Protein AF-A0A368G3M0-F1 (afdb_monomer)

InterPro domains:
  IPR000602 Glycoside hydrolase family 38, N-terminal domain [PF01074] (109-254)
  IPR011330 Glycoside hydrolase/deacetylase, beta/alpha-barrel [SSF88713] (92-255)
  IPR027291 Glycoside hydrolase 38, N-terminal domain superfamily [G3DSA:3.20.110.10] (69-255)
  IPR050843 Glycosyl Hydrolase Family 38 [PTHR11607] (25-249)

Secondary structure (DSSP, 8-state):
--------TTHHHHHHHHHHHHHHHHHHHHHHHHHHHHHHHHHHSTT------------------TTS-PPSSPTT---S--HHHHHHHS-TT---------PPPPSSPPP-----B----SSSSS-HHHHHHHHHHHHHHHHHHHHH-TT--EEE--HHHHHHHHTT--HHHHHHHHHHHHTTSEEE-S-SSS---SSS--HHHHHHHHHHHHHHHHHHT-----EEEE-SSSS--HHHHHHHHHTT--EEEE-

Radius of gyration: 28.88 Å; Cα contacts (8 Å, |Δi|>4): 194; chains: 1; bounding box: 90×63×73 Å

Mean predicted aligned error: 14.9 Å

Structure (mmCIF, N/CA/C/O backbone):
data_AF-A0A368G3M0-F1
#
_entry.id   AF-A0A368G3M0-F1
#
loop_
_atom_site.group_PDB
_atom_site.id
_atom_site.type_symbol
_atom_site.label_atom_id
_atom_site.label_alt_id
_atom_site.label_comp_id
_atom_site.label_asym_id
_atom_site.label_entity_id
_atom_site.label_seq_id
_atom_site.pdbx_PDB_ins_code
_atom_site.Cartn_x
_atom_site.Cartn_y
_atom_site.Cartn_z
_atom_site.occupancy
_atom_site.B_iso_or_equiv
_atom_site.auth_seq_id
_atom_site.auth_comp_id
_atom_site.auth_asym_id
_atom_site.auth_atom_id
_atom_site.pdbx_PDB_model_num
ATOM 1 N N . MET A 1 1 ? 38.166 28.878 7.559 1.00 36.56 1 MET A N 1
ATOM 2 C CA . MET A 1 1 ? 39.529 29.187 8.047 1.00 36.56 1 MET A CA 1
ATOM 3 C C . MET A 1 1 ? 40.474 28.132 7.482 1.00 36.56 1 MET A C 1
ATOM 5 O O . MET A 1 1 ? 40.432 26.993 7.919 1.00 36.56 1 MET A O 1
ATOM 9 N N . PHE A 1 2 ? 41.219 28.467 6.425 1.00 28.94 2 PHE A N 1
ATOM 10 C CA . PHE A 1 2 ? 42.171 27.559 5.772 1.00 28.94 2 PHE A CA 1
ATOM 11 C C . PHE A 1 2 ? 43.456 27.473 6.603 1.00 28.94 2 PHE A C 1
ATOM 13 O O . PHE A 1 2 ? 44.107 28.493 6.818 1.00 28.94 2 PHE A O 1
ATOM 20 N N . LEU A 1 3 ? 43.850 26.274 7.034 1.00 31.69 3 LEU A N 1
ATOM 21 C CA . LEU A 1 3 ? 45.162 26.031 7.637 1.00 31.69 3 LEU A CA 1
ATOM 22 C C . LEU A 1 3 ? 46.039 25.243 6.658 1.00 31.69 3 LEU A C 1
ATOM 24 O O . LEU A 1 3 ? 45.885 24.040 6.473 1.00 31.69 3 LEU A O 1
ATOM 28 N N . ARG A 1 4 ? 46.978 25.961 6.029 1.00 35.78 4 ARG A N 1
ATOM 29 C CA . ARG A 1 4 ? 48.175 25.399 5.386 1.00 35.78 4 ARG A CA 1
ATOM 30 C C . ARG A 1 4 ? 49.058 24.781 6.472 1.00 35.78 4 ARG A C 1
ATOM 32 O O . ARG A 1 4 ? 49.472 25.501 7.377 1.00 35.78 4 ARG A O 1
ATOM 39 N N . TYR A 1 5 ? 49.416 23.503 6.348 1.00 37.50 5 TYR A N 1
ATOM 40 C CA . TYR A 1 5 ? 50.418 22.888 7.222 1.00 37.50 5 TYR A CA 1
ATOM 41 C C . TYR A 1 5 ? 51.741 22.670 6.482 1.00 37.50 5 TYR A C 1
ATOM 43 O O . TYR A 1 5 ? 51.831 21.918 5.511 1.00 37.50 5 TYR A O 1
ATOM 51 N N . GLY A 1 6 ? 52.762 23.394 6.943 1.00 37.16 6 GLY A N 1
ATOM 52 C CA . GLY A 1 6 ? 54.139 23.341 6.472 1.00 37.16 6 GLY A CA 1
ATOM 53 C C . GLY A 1 6 ? 54.940 22.196 7.099 1.00 37.16 6 GLY A C 1
ATOM 54 O O . GLY A 1 6 ? 54.724 21.761 8.225 1.00 37.16 6 GLY A O 1
ATOM 55 N N . ARG A 1 7 ? 55.899 21.715 6.316 1.00 40.81 7 ARG A N 1
ATOM 56 C CA . ARG A 1 7 ? 56.725 20.515 6.481 1.00 40.81 7 ARG A CA 1
ATOM 57 C C . ARG A 1 7 ? 57.810 20.680 7.566 1.00 40.81 7 ARG A C 1
ATOM 59 O O . ARG A 1 7 ? 58.810 21.346 7.325 1.00 40.81 7 ARG A O 1
ATOM 66 N N . ARG A 1 8 ? 57.693 19.975 8.702 1.00 46.41 8 ARG A N 1
ATOM 67 C CA . ARG A 1 8 ? 58.832 19.555 9.559 1.00 46.41 8 ARG A CA 1
ATOM 68 C C . ARG A 1 8 ? 58.675 18.069 9.917 1.00 46.41 8 ARG A C 1
ATOM 70 O O . ARG A 1 8 ? 57.980 17.706 10.856 1.00 46.41 8 ARG A O 1
ATOM 77 N N . ARG A 1 9 ? 59.300 17.200 9.111 1.00 55.44 9 ARG A N 1
ATOM 78 C CA . ARG A 1 9 ? 59.089 15.734 9.058 1.00 55.44 9 ARG A CA 1
ATOM 79 C C . ARG A 1 9 ? 59.563 14.921 10.281 1.00 55.44 9 ARG A C 1
ATOM 81 O O . ARG A 1 9 ? 59.332 13.723 10.292 1.00 55.44 9 ARG A O 1
ATOM 88 N N . GLY A 1 10 ? 60.191 15.524 11.293 1.00 51.44 10 GLY A N 1
ATOM 89 C CA . GLY A 1 10 ? 60.746 14.781 12.440 1.00 51.44 10 GLY A CA 1
ATOM 90 C C . GLY A 1 10 ? 59.868 14.759 13.697 1.00 51.44 10 GLY A C 1
ATOM 91 O O . GLY A 1 10 ? 59.702 13.714 14.313 1.00 51.44 10 GLY A O 1
ATOM 92 N N . GLN A 1 11 ? 59.275 15.894 14.080 1.00 48.94 11 GLN A N 1
ATOM 93 C CA . GLN A 1 11 ? 58.543 16.012 15.353 1.00 48.94 11 GLN A CA 1
ATOM 94 C C . GLN A 1 11 ? 57.074 15.574 15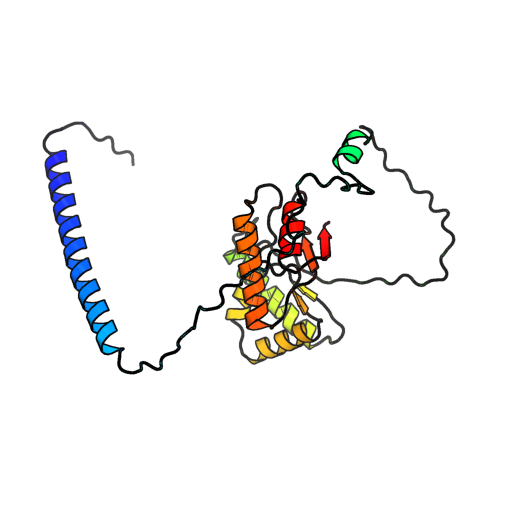.258 1.00 48.94 11 GLN A C 1
ATOM 96 O O . GLN A 1 11 ? 56.527 15.065 16.231 1.00 48.94 11 GLN A O 1
ATOM 101 N N . LEU A 1 12 ? 56.446 15.708 14.084 1.00 48.19 12 LEU A N 1
ATOM 102 C CA . LEU A 1 12 ? 55.032 15.359 13.907 1.00 48.19 12 LEU A CA 1
ATOM 103 C C . LEU A 1 12 ? 54.779 13.848 14.014 1.00 48.19 12 LEU A C 1
ATOM 105 O O . LEU A 1 12 ? 53.758 13.439 14.553 1.00 48.19 12 LEU A O 1
ATOM 109 N N . ILE A 1 13 ? 55.722 13.027 13.537 1.00 53.72 13 ILE A N 1
ATOM 110 C CA . ILE A 1 13 ? 55.611 11.560 13.561 1.00 53.72 13 ILE A CA 1
ATOM 111 C C . ILE A 1 13 ? 55.697 11.045 15.001 1.00 53.72 13 ILE A C 1
ATOM 113 O O . ILE A 1 13 ? 54.909 10.191 15.389 1.00 53.72 13 ILE A O 1
ATOM 117 N N . LEU A 1 14 ? 56.588 11.609 15.823 1.00 49.44 14 LEU A N 1
ATOM 118 C CA . LEU A 1 14 ? 56.735 11.193 17.218 1.00 49.44 14 LEU A CA 1
ATOM 119 C C . LEU A 1 14 ? 55.482 11.525 18.050 1.00 49.44 14 LEU A C 1
ATOM 121 O O . LEU A 1 14 ? 55.036 10.695 18.836 1.00 49.44 14 LEU A O 1
ATOM 125 N N . VAL A 1 15 ? 54.871 12.699 17.832 1.00 54.41 15 VAL A N 1
ATOM 126 C CA . VAL A 1 15 ? 53.636 13.113 18.528 1.00 54.41 15 VAL A CA 1
ATOM 127 C C . VAL A 1 15 ? 52.421 12.297 18.066 1.00 54.41 15 VAL A C 1
ATOM 129 O O . VAL A 1 15 ? 51.607 11.904 18.901 1.00 54.41 15 VAL A O 1
ATOM 132 N N . LEU A 1 16 ? 52.310 11.975 16.771 1.00 53.34 16 LEU A N 1
ATOM 133 C CA . LEU A 1 16 ? 51.241 11.111 16.243 1.00 53.34 16 LEU A CA 1
ATOM 134 C C . LEU A 1 16 ? 51.348 9.670 16.757 1.00 53.34 16 LEU A C 1
ATOM 136 O O . LEU A 1 16 ? 50.340 9.080 17.125 1.00 53.34 16 LEU A O 1
ATOM 140 N N . VAL A 1 17 ? 52.559 9.112 16.843 1.00 58.22 17 VAL A N 1
ATOM 141 C CA . VAL A 1 17 ? 52.762 7.746 17.352 1.00 58.22 17 VAL A CA 1
ATOM 142 C C . VAL A 1 17 ? 52.462 7.662 18.851 1.00 58.22 17 VAL A C 1
ATOM 144 O O . VAL A 1 17 ? 51.789 6.726 19.274 1.00 58.22 17 VAL A O 1
ATOM 147 N N . LEU A 1 18 ? 52.875 8.654 19.651 1.00 55.59 18 LEU A N 1
ATOM 148 C CA . LEU A 1 18 ? 52.562 8.698 21.086 1.00 55.59 18 LEU A CA 1
ATOM 149 C C . LEU A 1 18 ? 51.067 8.907 21.363 1.00 55.59 18 LEU A C 1
ATOM 151 O O . LEU A 1 18 ? 50.533 8.264 22.260 1.00 55.59 18 LEU A O 1
ATOM 155 N N . THR A 1 19 ? 50.378 9.753 20.589 1.00 57.28 19 THR A N 1
ATOM 156 C CA . THR A 1 19 ? 48.925 9.971 20.746 1.00 57.28 19 THR A CA 1
ATOM 157 C C . THR A 1 19 ? 48.090 8.779 20.274 1.00 57.28 19 THR A C 1
ATOM 159 O O . THR A 1 19 ? 47.091 8.446 20.910 1.00 57.28 19 THR A O 1
ATOM 162 N N . LEU A 1 20 ? 48.511 8.073 19.220 1.00 57.59 20 LEU A N 1
ATOM 163 C CA . LEU A 1 20 ? 47.865 6.829 18.790 1.00 57.59 20 LEU A CA 1
ATOM 164 C C . LEU A 1 20 ? 48.090 5.686 19.791 1.00 57.59 20 LEU A C 1
ATOM 166 O O . LEU A 1 20 ? 47.163 4.926 20.058 1.00 57.59 20 LEU A O 1
ATOM 170 N N . PHE A 1 21 ? 49.274 5.587 20.406 1.00 58.94 21 PHE A N 1
ATOM 171 C CA . PHE A 1 21 ? 49.533 4.564 21.426 1.00 58.94 21 PHE A CA 1
ATOM 172 C C . PHE A 1 21 ? 48.755 4.806 22.722 1.00 58.94 21 PHE A C 1
ATOM 174 O O . PHE A 1 21 ? 48.214 3.859 23.291 1.00 58.94 21 PHE A O 1
ATOM 181 N N . THR A 1 22 ? 48.657 6.054 23.190 1.00 58.69 22 THR A N 1
ATOM 182 C CA . THR A 1 22 ? 47.906 6.356 24.418 1.00 58.69 22 THR A CA 1
ATOM 183 C C . THR A 1 22 ? 46.402 6.199 24.219 1.00 58.69 22 THR A C 1
ATOM 185 O O . THR A 1 22 ? 45.744 5.641 25.092 1.00 58.69 22 THR A O 1
ATOM 188 N N . THR A 1 23 ? 45.855 6.594 23.064 1.00 57.62 23 THR A N 1
ATOM 189 C CA . THR A 1 23 ? 44.430 6.384 22.746 1.00 57.62 23 THR A CA 1
ATOM 190 C C . THR A 1 23 ? 44.091 4.907 22.541 1.00 57.62 23 THR A C 1
ATOM 192 O O . THR A 1 23 ? 43.100 4.441 23.098 1.00 57.62 23 THR A O 1
ATOM 195 N N . ALA A 1 24 ? 44.935 4.135 21.848 1.00 60.72 24 ALA A N 1
ATOM 196 C CA . ALA A 1 24 ? 44.735 2.694 21.691 1.00 60.72 24 ALA A CA 1
ATOM 197 C C . ALA A 1 24 ? 44.803 1.947 23.034 1.00 60.72 24 ALA A C 1
ATOM 199 O O . ALA A 1 24 ? 43.976 1.074 23.295 1.00 60.72 24 ALA A O 1
ATOM 200 N N . PHE A 1 25 ? 45.732 2.321 23.922 1.00 63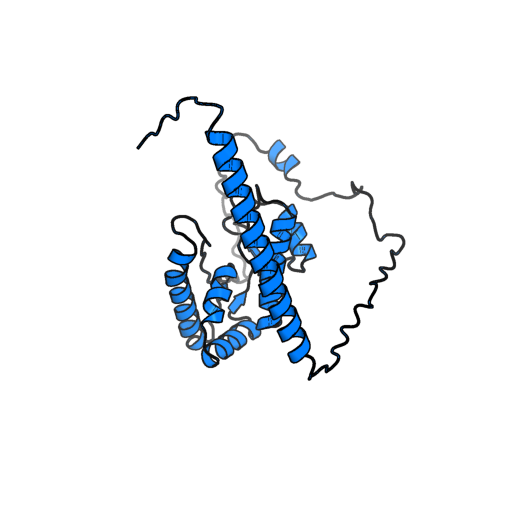.56 25 PHE A N 1
ATOM 201 C CA . PHE A 1 25 ? 45.839 1.714 25.250 1.00 63.56 25 PHE A CA 1
ATOM 202 C C . PHE A 1 25 ? 44.635 2.054 26.141 1.00 63.56 25 PHE A C 1
ATOM 204 O O . PHE A 1 25 ? 44.141 1.181 26.856 1.00 63.56 25 PHE A O 1
ATOM 211 N N . PHE A 1 26 ? 44.118 3.286 26.062 1.00 59.69 26 PHE A N 1
ATOM 212 C CA . PHE A 1 26 ? 42.931 3.720 26.809 1.00 59.69 26 PHE A CA 1
ATOM 213 C C . PHE A 1 26 ? 41.644 3.036 26.315 1.00 59.69 26 PHE A C 1
ATOM 215 O O . PHE A 1 26 ? 40.842 2.571 27.122 1.00 59.69 26 PHE A O 1
ATOM 222 N N . VAL A 1 27 ? 41.474 2.883 24.996 1.00 60.97 27 VAL A N 1
ATOM 223 C CA . VAL A 1 27 ? 40.340 2.143 24.408 1.00 60.97 27 VAL A CA 1
ATOM 224 C C . VAL A 1 27 ? 40.414 0.656 24.760 1.00 60.97 27 VAL A C 1
ATOM 226 O O . VAL A 1 27 ? 39.396 0.056 25.096 1.00 60.97 27 VAL A O 1
ATOM 229 N N . TYR A 1 28 ? 41.611 0.065 24.757 1.00 58.06 28 TYR A N 1
ATOM 230 C CA . TYR A 1 28 ? 41.801 -1.340 25.119 1.00 58.06 28 TYR A CA 1
ATOM 231 C C . TYR A 1 28 ? 41.517 -1.607 26.607 1.00 58.06 28 TYR A C 1
ATOM 233 O O . TYR A 1 28 ? 40.850 -2.582 26.949 1.00 58.06 28 TYR A O 1
ATOM 241 N N . THR A 1 29 ? 41.961 -0.721 27.504 1.00 61.09 29 THR A N 1
ATOM 242 C CA . THR A 1 29 ? 41.724 -0.873 28.951 1.00 61.09 29 THR A CA 1
ATOM 243 C C . THR A 1 29 ? 40.265 -0.641 29.339 1.00 61.09 29 THR A C 1
ATOM 245 O O . THR A 1 29 ? 39.722 -1.435 30.110 1.00 61.09 29 THR A O 1
ATOM 248 N N . ILE A 1 30 ? 39.596 0.362 28.757 1.00 65.38 30 ILE A N 1
ATOM 249 C CA . ILE A 1 30 ? 38.150 0.564 28.946 1.00 65.38 30 ILE A CA 1
ATOM 250 C C . ILE A 1 30 ? 37.363 -0.598 28.328 1.00 65.38 30 ILE A C 1
ATOM 252 O O . ILE A 1 30 ? 36.456 -1.124 28.968 1.00 65.38 30 ILE A O 1
ATOM 256 N N . GLY A 1 31 ? 37.743 -1.060 27.133 1.00 58.28 31 GLY A N 1
ATOM 257 C CA . GLY A 1 31 ? 37.101 -2.191 26.462 1.00 58.28 31 GLY A CA 1
ATOM 258 C C . GLY A 1 31 ? 37.124 -3.472 27.298 1.00 58.28 31 GLY A C 1
ATOM 259 O O . GLY A 1 31 ? 36.104 -4.14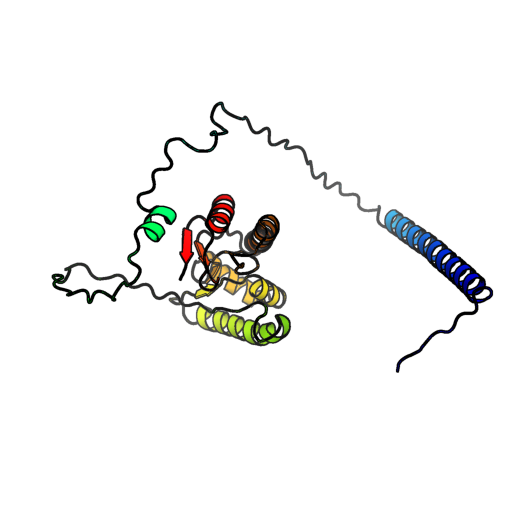6 27.413 1.00 58.28 31 GLY A O 1
ATOM 260 N N . ILE A 1 32 ? 38.244 -3.774 27.965 1.00 59.50 32 ILE A N 1
ATOM 261 C CA . ILE A 1 32 ? 38.353 -4.938 28.860 1.00 59.50 32 ILE A CA 1
ATOM 262 C C . ILE A 1 32 ? 37.527 -4.757 30.141 1.00 59.50 32 ILE A C 1
ATOM 264 O O . ILE A 1 32 ? 36.919 -5.718 30.614 1.00 59.50 32 ILE A O 1
ATOM 268 N N . GLN A 1 33 ? 37.467 -3.550 30.709 1.00 55.44 33 GLN A N 1
ATOM 269 C CA . GLN A 1 33 ? 36.657 -3.292 31.906 1.00 55.44 33 GLN A CA 1
ATOM 270 C C . GLN A 1 33 ? 35.152 -3.374 31.618 1.00 55.44 33 GLN A C 1
ATOM 272 O O . GLN A 1 33 ? 34.421 -3.981 32.403 1.00 55.44 33 GLN A O 1
ATOM 277 N N . VAL A 1 34 ? 34.706 -2.844 30.475 1.00 59.16 34 VAL A N 1
ATOM 278 C CA . VAL A 1 34 ? 33.313 -2.945 30.014 1.00 59.16 34 VAL A CA 1
ATOM 279 C C . VAL A 1 34 ? 32.961 -4.398 29.701 1.00 59.16 34 VAL A C 1
ATOM 281 O O . VAL A 1 34 ? 31.939 -4.887 30.170 1.00 59.16 34 VAL A O 1
ATOM 284 N N . LEU A 1 35 ? 33.837 -5.137 29.012 1.00 51.56 35 LEU A N 1
ATOM 285 C CA . LEU A 1 35 ? 33.622 -6.560 28.735 1.00 51.56 35 LEU A CA 1
ATOM 286 C C . LEU A 1 35 ? 33.546 -7.387 30.030 1.00 51.56 35 LEU A C 1
ATOM 288 O O . LEU A 1 35 ? 32.693 -8.261 30.159 1.00 51.56 35 LEU A O 1
ATOM 292 N N . SER A 1 36 ? 34.382 -7.072 31.022 1.00 53.78 36 SER A N 1
ATOM 293 C CA . SER A 1 36 ? 34.347 -7.713 32.340 1.00 53.78 36 SER A CA 1
ATOM 294 C C . SER A 1 36 ? 33.046 -7.416 33.097 1.00 53.78 36 SER A C 1
ATOM 296 O O . SER A 1 36 ? 32.482 -8.328 33.699 1.00 53.78 36 SER A O 1
ATOM 298 N N . GLN A 1 37 ? 32.513 -6.187 33.023 1.00 51.00 37 GLN A N 1
ATOM 299 C CA . GLN A 1 37 ? 31.204 -5.848 33.599 1.00 51.00 37 GLN A CA 1
ATOM 300 C C . GLN A 1 37 ? 30.042 -6.541 32.876 1.00 51.00 37 GLN A C 1
ATOM 302 O O . GLN A 1 37 ? 29.197 -7.122 33.554 1.00 51.00 37 GLN A O 1
ATOM 307 N N . VAL A 1 38 ? 30.044 -6.585 31.539 1.00 52.94 38 VAL A N 1
ATOM 308 C CA . VAL A 1 38 ? 29.017 -7.294 30.752 1.00 52.94 38 VAL A CA 1
ATOM 309 C C . VAL A 1 38 ? 29.027 -8.797 31.054 1.00 52.94 38 VAL A C 1
ATOM 311 O O . VAL A 1 38 ? 27.970 -9.401 31.225 1.00 52.94 38 VAL A O 1
ATOM 314 N N . ILE A 1 39 ? 30.206 -9.409 31.215 1.00 51.19 39 ILE A N 1
ATOM 315 C CA . ILE A 1 39 ? 30.324 -10.824 31.604 1.00 51.19 39 ILE A CA 1
ATOM 316 C C . ILE A 1 39 ? 29.833 -11.049 33.047 1.00 51.19 39 ILE A C 1
ATOM 318 O O . ILE A 1 39 ? 29.183 -12.061 33.328 1.00 51.19 39 ILE A O 1
ATOM 322 N N . LYS A 1 40 ? 30.079 -10.104 33.967 1.00 43.25 40 LYS A N 1
ATOM 323 C CA . LYS A 1 40 ? 29.606 -10.176 35.365 1.00 43.25 40 LYS A CA 1
ATOM 324 C C . LYS A 1 40 ? 28.091 -9.982 35.499 1.00 43.25 40 LYS A C 1
ATOM 326 O O . LYS A 1 40 ? 27.471 -10.613 36.351 1.00 43.25 40 LYS A O 1
ATOM 331 N N . GLU A 1 41 ? 27.484 -9.139 34.665 1.00 49.47 41 GLU A N 1
ATOM 332 C CA . GLU A 1 41 ? 26.027 -8.951 34.611 1.00 49.47 41 GLU A CA 1
ATOM 333 C C . GLU A 1 41 ? 25.326 -10.115 33.896 1.00 49.47 41 GLU A C 1
ATOM 335 O O . GLU A 1 41 ? 24.290 -10.587 34.367 1.00 49.47 41 GLU A O 1
ATOM 340 N N . SER A 1 42 ? 25.943 -10.670 32.846 1.00 39.34 42 SER A N 1
ATOM 341 C CA . SER A 1 42 ? 25.465 -11.875 32.154 1.00 39.34 42 SER A CA 1
ATOM 342 C C . SER A 1 42 ? 25.445 -13.102 33.077 1.00 39.34 42 SER A C 1
ATOM 344 O O . SER A 1 42 ? 24.462 -13.842 33.107 1.00 39.34 42 SER A O 1
ATOM 346 N N . THR A 1 43 ? 26.466 -13.271 33.924 1.00 42.00 43 THR A N 1
ATOM 347 C CA . THR A 1 43 ? 26.509 -14.369 34.908 1.00 42.00 43 THR A CA 1
ATOM 348 C C . THR A 1 43 ? 25.535 -14.175 36.075 1.00 42.00 43 THR A C 1
ATOM 350 O O . THR A 1 43 ? 25.032 -15.165 36.602 1.00 42.00 43 THR A O 1
ATOM 353 N N . ARG A 1 44 ? 25.173 -12.939 36.445 1.00 39.69 44 ARG A N 1
ATOM 354 C CA . ARG A 1 44 ? 24.192 -12.666 37.518 1.00 39.69 44 ARG A CA 1
ATOM 355 C C . ARG A 1 44 ? 22.729 -12.814 37.072 1.00 39.69 44 ARG A C 1
ATOM 357 O O . ARG A 1 44 ? 21.872 -13.073 37.911 1.00 39.69 44 ARG A O 1
ATOM 364 N N . SER A 1 45 ? 22.454 -12.697 35.772 1.00 39.66 45 SER A N 1
ATOM 365 C CA . SER A 1 45 ? 21.118 -12.882 35.174 1.00 39.66 45 SER A CA 1
ATOM 366 C C . SER A 1 45 ? 20.755 -14.361 34.913 1.00 39.66 45 SER A C 1
ATOM 368 O O . SER A 1 45 ? 19.607 -14.694 34.627 1.00 39.66 45 SER A O 1
ATOM 370 N N . SER A 1 46 ? 21.706 -15.286 35.091 1.00 38.53 46 SER A N 1
ATOM 371 C CA . SER A 1 46 ? 21.554 -16.735 34.852 1.00 38.53 46 SER A CA 1
ATOM 372 C C . SER A 1 46 ? 20.717 -17.503 35.903 1.00 38.53 46 SER A C 1
ATOM 374 O O . SER A 1 46 ? 20.915 -18.693 36.127 1.00 38.53 46 SER A O 1
ATOM 376 N N . GLY A 1 47 ? 19.757 -16.838 36.557 1.00 37.97 47 GLY A N 1
ATOM 377 C CA . GLY A 1 47 ? 18.868 -17.428 37.570 1.00 37.97 47 GLY A CA 1
ATOM 378 C C . GLY A 1 47 ? 17.491 -17.881 37.066 1.00 37.97 47 GLY A C 1
ATOM 379 O O . GLY A 1 47 ? 16.711 -18.415 37.850 1.00 37.97 47 GLY A O 1
ATOM 380 N N . LEU A 1 48 ? 17.161 -17.681 35.786 1.00 38.47 48 LEU A N 1
ATOM 381 C CA . LEU A 1 48 ? 15.874 -18.089 35.205 1.00 38.47 48 LEU A CA 1
ATOM 382 C C . LEU A 1 48 ? 16.064 -18.687 33.806 1.00 38.47 48 LEU A C 1
ATOM 384 O O . LEU A 1 48 ? 15.548 -18.208 32.800 1.00 38.47 48 LEU A O 1
ATOM 388 N N . GLU A 1 49 ? 16.805 -19.787 33.747 1.00 34.75 49 GLU A N 1
ATOM 389 C CA . GLU A 1 49 ? 16.919 -20.620 32.553 1.00 34.75 49 GLU A CA 1
ATOM 390 C C . GLU A 1 49 ? 15.628 -21.450 32.370 1.00 34.75 49 GLU A C 1
ATOM 392 O O . GLU A 1 49 ? 15.592 -22.670 32.518 1.00 34.75 49 GLU A O 1
ATOM 397 N N . LYS A 1 50 ? 14.508 -20.784 32.049 1.00 32.38 50 LYS A N 1
ATOM 398 C CA . LYS A 1 50 ? 13.418 -21.454 31.331 1.00 32.38 50 LYS A CA 1
ATOM 399 C C . LYS A 1 50 ? 13.868 -21.581 29.885 1.00 32.38 50 LYS A C 1
ATOM 401 O O . LYS A 1 50 ? 13.707 -20.678 29.074 1.00 32.38 50 LYS A O 1
ATOM 406 N N . VAL A 1 51 ? 14.469 -22.731 29.619 1.00 32.47 51 VAL A N 1
ATOM 407 C CA . VAL A 1 51 ? 14.860 -23.260 28.317 1.00 32.47 51 VAL A CA 1
ATOM 408 C C . VAL A 1 51 ? 13.716 -23.096 27.303 1.00 32.47 51 VAL A C 1
ATOM 410 O O . VAL A 1 51 ? 12.865 -23.972 27.160 1.00 32.47 51 VAL A O 1
ATOM 413 N N . VAL A 1 52 ? 13.706 -21.992 26.555 1.00 32.44 52 VAL A N 1
ATOM 414 C CA . VAL A 1 52 ? 13.033 -21.935 25.254 1.00 32.44 52 VAL A CA 1
ATOM 415 C C . VAL A 1 52 ? 14.020 -22.527 24.257 1.00 32.44 52 VAL A C 1
ATOM 417 O O . VAL A 1 52 ? 14.808 -21.833 23.621 1.00 32.44 52 VAL A O 1
ATOM 420 N N . LYS A 1 53 ? 14.021 -23.859 24.165 1.00 26.48 53 LYS A N 1
ATOM 421 C CA . LYS A 1 53 ? 14.637 -24.575 23.046 1.00 26.48 53 LYS A CA 1
ATOM 422 C C . LYS A 1 53 ? 13.843 -24.217 21.791 1.00 26.48 53 LYS A C 1
ATOM 424 O O . LYS A 1 53 ? 12.877 -24.899 21.457 1.00 26.48 53 LYS A O 1
ATOM 429 N N . ILE A 1 54 ? 14.247 -23.159 21.088 1.00 32.00 54 ILE A N 1
ATOM 430 C CA . ILE A 1 54 ? 13.867 -22.996 19.686 1.00 32.00 54 ILE A CA 1
ATOM 431 C C . ILE A 1 54 ? 14.606 -24.099 18.938 1.00 32.00 54 ILE A C 1
ATOM 433 O O . ILE A 1 54 ? 15.809 -24.035 18.691 1.00 32.00 54 ILE A O 1
ATOM 437 N N . LYS A 1 55 ? 13.883 -25.181 18.665 1.00 27.16 55 LYS A N 1
ATOM 438 C CA . LYS A 1 55 ? 14.364 -26.293 17.862 1.00 27.16 55 LYS A CA 1
ATOM 439 C C . LYS A 1 55 ? 14.377 -25.811 16.409 1.00 27.16 55 LYS A C 1
ATOM 441 O O . LYS A 1 55 ? 13.399 -25.988 15.692 1.00 27.16 55 LYS A O 1
ATOM 446 N N . VAL A 1 56 ? 15.469 -25.181 15.975 1.00 37.44 56 VAL A N 1
ATOM 447 C CA . VAL A 1 56 ? 15.755 -24.995 14.543 1.00 37.44 56 VAL A CA 1
ATOM 448 C C . VAL A 1 56 ? 16.156 -26.365 13.990 1.00 37.44 56 VAL A C 1
ATOM 450 O O . VAL A 1 56 ? 17.323 -26.689 13.817 1.00 37.44 56 VAL A O 1
ATOM 453 N N . GLN A 1 57 ? 15.162 -27.231 13.831 1.00 38.38 57 GLN A N 1
ATOM 454 C CA . GLN A 1 57 ? 15.244 -28.469 13.070 1.00 38.38 57 GLN A CA 1
ATOM 455 C C . GLN A 1 57 ? 13.950 -28.587 12.283 1.00 38.38 57 GLN A C 1
ATOM 457 O O . GLN A 1 57 ? 13.062 -29.375 12.594 1.00 38.38 57 GLN A O 1
ATOM 462 N N . GLN A 1 58 ? 13.870 -27.773 11.246 1.00 38.06 58 GLN A N 1
ATOM 463 C CA . GLN A 1 58 ? 13.231 -28.212 10.030 1.00 38.06 58 GLN A CA 1
ATOM 464 C C . GLN A 1 58 ? 14.214 -27.853 8.926 1.00 38.06 58 GLN A C 1
ATOM 466 O O . GLN A 1 58 ? 14.213 -26.742 8.408 1.00 38.06 58 GLN A O 1
ATOM 471 N N . GLU A 1 59 ? 15.114 -28.788 8.609 1.00 39.47 59 GLU A N 1
ATOM 472 C CA . GLU A 1 59 ? 15.558 -28.870 7.224 1.00 39.47 59 GLU A CA 1
ATOM 473 C C . GLU A 1 59 ? 14.264 -28.984 6.425 1.00 39.47 59 GLU A C 1
ATOM 475 O O . GLU A 1 59 ? 13.554 -29.991 6.505 1.00 39.47 59 GLU A O 1
ATOM 480 N N . VAL A 1 60 ? 13.886 -27.907 5.741 1.00 40.94 60 VAL A N 1
ATOM 481 C CA . VAL A 1 60 ? 12.883 -27.991 4.692 1.00 40.94 60 VAL A CA 1
ATOM 482 C C . VAL A 1 60 ? 13.555 -28.826 3.612 1.00 40.94 60 VAL A C 1
ATOM 484 O O . VAL A 1 60 ? 14.237 -28.307 2.734 1.00 40.94 60 VAL A O 1
ATOM 487 N N . ALA A 1 61 ? 13.450 -30.147 3.747 1.00 41.69 61 ALA A N 1
ATOM 488 C CA . ALA A 1 61 ? 13.809 -31.086 2.710 1.00 41.69 61 ALA A CA 1
ATOM 489 C C . ALA A 1 61 ? 12.837 -30.824 1.560 1.00 41.69 61 ALA A C 1
ATOM 491 O O . ALA A 1 61 ? 11.740 -31.379 1.502 1.00 41.69 61 ALA A O 1
ATOM 492 N N . PHE A 1 62 ? 13.211 -29.896 0.684 1.00 49.53 62 PHE A N 1
ATOM 493 C CA . PHE A 1 62 ? 12.489 -29.662 -0.546 1.00 49.53 62 PHE A CA 1
ATOM 494 C C . PHE A 1 62 ? 12.718 -30.905 -1.398 1.00 49.53 62 PHE A C 1
ATOM 496 O O . PHE A 1 62 ? 13.808 -31.129 -1.928 1.00 49.53 62 PHE A O 1
ATOM 503 N N . SER A 1 63 ? 11.713 -31.777 -1.459 1.00 46.19 63 SER A N 1
ATOM 504 C CA . SER A 1 63 ? 11.720 -32.867 -2.422 1.00 46.19 63 SER A CA 1
ATOM 505 C C . SER A 1 63 ? 11.619 -32.216 -3.796 1.00 46.19 63 SER A C 1
ATOM 507 O O . SER A 1 63 ? 10.534 -31.846 -4.236 1.00 46.19 63 SER A O 1
ATOM 509 N N . LEU A 1 64 ? 12.769 -31.990 -4.435 1.00 50.28 64 LEU A N 1
ATOM 510 C CA . LEU A 1 64 ? 12.843 -31.551 -5.822 1.00 50.28 64 LEU A CA 1
ATOM 511 C C . LEU A 1 64 ? 12.243 -32.671 -6.672 1.00 50.28 64 LEU A C 1
ATOM 513 O O . LEU A 1 64 ? 12.920 -33.618 -7.076 1.00 50.28 64 LEU A O 1
ATOM 517 N N . THR A 1 65 ? 10.935 -32.597 -6.898 1.00 59.50 65 THR A N 1
ATOM 518 C CA . THR A 1 65 ? 10.254 -33.470 -7.842 1.00 59.50 65 THR A CA 1
ATOM 519 C C . THR A 1 65 ? 10.861 -33.240 -9.220 1.00 59.50 65 THR A C 1
ATOM 521 O O . THR A 1 65 ? 11.191 -32.113 -9.587 1.00 59.50 65 THR A O 1
ATOM 524 N N . LYS A 1 66 ? 11.021 -34.304 -10.007 1.00 47.00 66 LYS A N 1
ATOM 525 C CA . LYS A 1 66 ? 11.450 -34.213 -11.408 1.00 47.00 66 LYS A CA 1
ATOM 526 C C . LYS A 1 66 ? 10.470 -33.275 -12.142 1.00 47.00 66 LYS A C 1
ATOM 528 O O . LYS A 1 66 ? 9.316 -33.647 -12.318 1.00 47.00 66 LYS A O 1
ATOM 533 N N . GLY A 1 67 ? 10.909 -32.056 -12.471 1.00 58.31 67 GLY A N 1
ATOM 534 C CA . GLY A 1 67 ? 10.053 -30.952 -12.946 1.00 58.31 67 GLY A CA 1
ATOM 535 C C . GLY A 1 67 ? 10.059 -29.683 -12.074 1.00 58.31 67 GLY A C 1
ATOM 536 O O . GLY A 1 67 ? 9.430 -28.705 -12.442 1.00 58.31 67 GLY A O 1
ATOM 537 N N . ALA A 1 68 ? 10.775 -29.665 -10.943 1.00 63.19 68 ALA A N 1
ATOM 538 C CA . ALA A 1 68 ? 10.859 -28.499 -10.051 1.00 63.19 68 ALA A CA 1
ATOM 539 C C . ALA A 1 68 ? 11.637 -27.306 -10.640 1.00 63.19 68 ALA A C 1
ATOM 541 O O . ALA A 1 68 ? 11.513 -26.188 -10.147 1.00 63.19 68 ALA A O 1
ATOM 542 N N . CYS A 1 69 ? 12.447 -27.540 -11.673 1.00 71.81 69 CYS A N 1
ATOM 543 C CA . CYS A 1 69 ? 13.167 -26.499 -12.392 1.00 71.81 69 CYS A CA 1
ATOM 544 C C . CYS A 1 69 ? 12.858 -26.634 -13.877 1.00 71.81 69 CYS A C 1
ATOM 546 O O . CYS A 1 69 ? 13.127 -27.676 -14.479 1.00 71.81 69 CYS A O 1
ATOM 548 N N . GLU A 1 70 ? 12.324 -25.573 -14.460 1.00 73.62 70 GLU A N 1
ATOM 549 C CA . GLU A 1 70 ? 12.220 -25.437 -15.903 1.00 73.62 70 GLU A CA 1
ATOM 550 C C . GLU A 1 70 ? 13.443 -24.670 -16.412 1.00 73.62 70 GLU A C 1
ATOM 552 O O . GLU A 1 70 ? 13.889 -23.694 -15.805 1.00 73.62 70 GLU A O 1
ATOM 557 N N . ALA A 1 71 ? 14.037 -25.159 -17.498 1.00 72.75 71 ALA A N 1
ATOM 558 C CA . ALA A 1 71 ? 15.171 -24.491 -18.114 1.00 72.75 71 ALA A CA 1
ATOM 559 C C . ALA A 1 71 ? 14.692 -23.208 -18.805 1.00 72.75 71 ALA A C 1
ATOM 561 O O . ALA A 1 71 ? 13.776 -23.247 -19.624 1.00 72.75 71 ALA A O 1
ATOM 562 N N . PHE A 1 72 ? 15.344 -22.089 -18.494 1.00 73.94 72 PHE A N 1
ATOM 563 C CA . PHE A 1 72 ? 15.175 -20.846 -19.236 1.00 73.94 72 PHE A CA 1
ATOM 564 C C . PHE A 1 72 ? 16.063 -20.839 -20.493 1.00 73.94 72 PHE A C 1
ATOM 566 O O . PHE A 1 72 ? 17.206 -21.302 -20.424 1.00 73.94 72 PHE A O 1
ATOM 573 N N . PRO A 1 73 ? 15.595 -20.262 -21.617 1.00 70.81 73 PRO A N 1
ATOM 574 C CA . PRO A 1 73 ? 14.256 -19.701 -21.826 1.00 70.81 73 PRO A CA 1
ATOM 575 C C . PRO A 1 73 ? 13.196 -20.801 -22.001 1.00 70.81 73 PRO A C 1
ATOM 577 O O . PRO A 1 73 ? 13.464 -21.833 -22.613 1.00 70.81 73 PRO A O 1
ATOM 580 N N . HIS A 1 74 ? 11.983 -20.581 -21.485 1.00 73.62 74 HIS A N 1
ATOM 581 C CA . HIS A 1 74 ? 10.891 -21.529 -21.709 1.00 73.62 74 HIS A CA 1
ATOM 582 C C . HIS A 1 74 ? 10.496 -21.520 -23.195 1.00 73.62 74 HIS A C 1
ATOM 584 O O . HIS A 1 74 ? 10.331 -20.462 -23.795 1.00 73.62 74 HIS A O 1
ATOM 590 N N . ASN A 1 75 ? 10.287 -22.695 -23.794 1.00 64.06 75 ASN A N 1
ATOM 591 C CA . ASN A 1 75 ? 9.929 -22.801 -25.217 1.00 64.06 75 ASN A CA 1
ATOM 592 C C . ASN A 1 75 ? 8.510 -22.279 -25.548 1.00 64.06 75 ASN A C 1
ATOM 594 O O . ASN A 1 75 ? 8.196 -22.114 -26.722 1.00 64.06 75 ASN A O 1
ATOM 598 N N . ASN A 1 76 ? 7.670 -22.013 -24.538 1.00 65.12 76 ASN A N 1
ATOM 599 C CA . ASN A 1 76 ? 6.286 -21.535 -24.671 1.00 65.12 76 ASN A CA 1
ATOM 600 C C . ASN A 1 76 ? 6.042 -20.259 -23.834 1.00 65.12 76 ASN A C 1
ATOM 602 O O . ASN A 1 76 ? 5.177 -20.240 -22.964 1.00 65.12 76 ASN A O 1
ATOM 606 N N . THR A 1 77 ? 6.787 -19.180 -24.083 1.00 73.69 77 THR A N 1
ATOM 607 C CA . THR A 1 77 ? 6.543 -17.853 -23.468 1.00 73.69 77 THR A CA 1
ATOM 608 C C . THR A 1 77 ? 5.649 -16.948 -24.319 1.00 73.69 77 THR A C 1
ATOM 610 O O . THR A 1 77 ? 5.764 -15.728 -24.248 1.00 73.69 77 THR A O 1
ATOM 613 N N . ALA A 1 78 ? 4.795 -17.515 -25.175 1.00 80.56 78 ALA A N 1
ATOM 614 C CA . ALA A 1 78 ? 3.941 -16.714 -26.044 1.00 80.56 78 ALA A CA 1
ATOM 615 C C . ALA A 1 78 ? 2.956 -15.886 -25.199 1.00 80.56 78 ALA A C 1
ATOM 617 O O . ALA A 1 78 ? 2.069 -16.442 -24.552 1.00 80.56 78 ALA A O 1
ATOM 618 N N . ALA A 1 79 ? 3.128 -14.565 -25.208 1.00 85.88 79 ALA A N 1
ATOM 619 C CA . ALA A 1 79 ? 2.198 -13.606 -24.628 1.00 85.88 79 ALA A CA 1
ATOM 620 C C . ALA A 1 79 ? 1.345 -12.983 -25.740 1.00 85.88 79 ALA A C 1
ATOM 622 O O . ALA A 1 79 ? 1.820 -12.799 -26.860 1.00 85.88 79 ALA A O 1
ATOM 623 N N . GLU A 1 80 ? 0.092 -12.642 -25.431 1.00 91.25 80 GLU A N 1
ATOM 624 C CA . GLU A 1 80 ? -0.767 -11.885 -26.354 1.00 91.25 80 GLU A CA 1
ATOM 625 C C . GLU A 1 80 ? -0.162 -10.508 -26.669 1.00 91.25 80 GLU A C 1
ATOM 627 O O . GLU A 1 80 ? -0.193 -10.057 -27.812 1.00 91.25 80 GLU A O 1
ATOM 632 N N . PHE A 1 81 ? 0.452 -9.884 -25.659 1.00 90.19 81 PHE A N 1
ATOM 633 C CA . PHE A 1 81 ? 1.161 -8.616 -25.773 1.00 90.19 81 PHE A CA 1
ATOM 634 C C . PHE A 1 81 ? 2.607 -8.784 -25.310 1.00 90.19 81 PHE A C 1
ATOM 636 O O . PHE A 1 81 ? 2.864 -9.138 -24.160 1.00 90.19 81 PHE A O 1
ATOM 643 N N . ASP A 1 82 ? 3.546 -8.496 -26.206 1.00 90.69 82 ASP A N 1
ATOM 644 C CA . ASP A 1 82 ? 4.974 -8.397 -25.911 1.00 90.69 82 ASP A CA 1
ATOM 645 C C . ASP A 1 82 ? 5.396 -6.938 -26.091 1.00 90.69 82 ASP A C 1
ATOM 647 O O . ASP A 1 82 ? 5.257 -6.374 -27.179 1.00 90.69 82 ASP A O 1
ATOM 651 N N . MET A 1 83 ? 5.894 -6.312 -25.022 1.00 91.38 83 MET A N 1
ATOM 652 C CA . MET A 1 83 ? 6.211 -4.886 -25.049 1.00 91.38 83 MET A CA 1
ATOM 653 C C . MET A 1 83 ? 7.361 -4.547 -26.007 1.00 91.38 83 MET A C 1
ATOM 655 O O . MET A 1 83 ? 7.352 -3.452 -26.559 1.00 91.38 83 MET A O 1
ATOM 659 N N . PHE A 1 84 ? 8.305 -5.455 -26.281 1.00 90.94 84 PHE A N 1
ATOM 660 C CA . PHE A 1 84 ? 9.331 -5.209 -27.301 1.00 90.94 84 PHE A CA 1
ATOM 661 C C . PHE A 1 84 ? 8.708 -5.130 -28.695 1.00 90.94 84 PHE A C 1
ATOM 663 O O . PHE A 1 84 ? 9.021 -4.204 -29.445 1.00 90.94 84 PHE A O 1
ATOM 670 N N . ASN A 1 85 ? 7.787 -6.044 -29.014 1.00 91.56 85 ASN A N 1
ATOM 671 C CA . ASN A 1 85 ? 7.066 -6.026 -30.289 1.00 91.56 85 ASN A CA 1
ATOM 672 C C . ASN A 1 85 ? 6.163 -4.789 -30.399 1.00 91.56 85 ASN A C 1
ATOM 674 O O . ASN A 1 85 ? 6.190 -4.097 -31.412 1.00 91.56 85 ASN A O 1
ATOM 678 N N . VAL A 1 86 ? 5.425 -4.454 -29.333 1.00 90.44 86 VAL A N 1
ATOM 679 C CA . VAL A 1 86 ? 4.576 -3.252 -29.298 1.00 90.44 86 VAL A CA 1
ATOM 680 C C . VAL A 1 86 ? 5.412 -2.003 -29.565 1.00 90.44 86 VAL A C 1
ATOM 682 O O . VAL A 1 86 ? 5.086 -1.248 -30.473 1.00 90.44 86 VAL A O 1
ATOM 685 N N . TYR A 1 87 ? 6.512 -1.792 -28.836 1.00 89.75 87 TYR A N 1
ATOM 686 C CA . TYR A 1 87 ? 7.363 -0.614 -29.034 1.00 89.75 87 TYR A CA 1
ATOM 687 C C . TYR A 1 87 ? 8.019 -0.566 -30.418 1.00 89.75 87 TYR A C 1
ATOM 689 O O . TYR A 1 87 ? 8.213 0.527 -30.949 1.00 89.75 87 TYR A O 1
ATOM 697 N N . HIS A 1 88 ? 8.347 -1.720 -31.002 1.00 88.94 88 HIS A N 1
ATOM 698 C CA . HIS A 1 88 ? 8.880 -1.804 -32.360 1.00 88.94 88 HIS A CA 1
ATOM 699 C C . HIS A 1 88 ? 7.846 -1.378 -33.415 1.00 88.94 88 HIS A C 1
ATOM 701 O O . HIS A 1 88 ? 8.183 -0.668 -34.363 1.00 88.94 88 HIS A O 1
ATOM 707 N N . ASP A 1 89 ? 6.587 -1.772 -33.226 1.00 88.88 89 ASP A N 1
ATOM 708 C CA . ASP A 1 89 ? 5.513 -1.555 -34.197 1.00 88.88 89 ASP A CA 1
ATOM 709 C C . ASP A 1 89 ? 4.761 -0.228 -33.986 1.00 88.88 89 ASP A C 1
ATOM 711 O O . ASP A 1 89 ? 3.940 0.167 -34.821 1.00 88.88 89 ASP A O 1
ATOM 715 N N . LEU A 1 90 ? 5.042 0.494 -32.893 1.00 85.44 90 LEU A N 1
ATOM 716 C CA . LEU A 1 90 ? 4.435 1.792 -32.613 1.00 85.44 90 LEU A CA 1
ATOM 717 C C . LEU A 1 90 ? 4.821 2.823 -33.694 1.00 85.44 90 LEU A C 1
ATOM 719 O O . LEU A 1 90 ? 6.000 3.144 -33.877 1.00 85.44 90 LEU A O 1
ATOM 723 N N . PRO A 1 91 ? 3.841 3.428 -34.390 1.00 82.75 91 PRO A N 1
ATOM 724 C CA . PRO A 1 91 ? 4.131 4.492 -35.332 1.00 82.75 91 PRO A CA 1
ATOM 725 C C . PRO A 1 91 ? 4.639 5.731 -34.587 1.00 82.75 91 PRO A C 1
ATOM 727 O O . PRO A 1 91 ? 4.013 6.207 -33.643 1.00 82.75 91 PRO A O 1
ATOM 730 N N . GLN A 1 92 ? 5.728 6.319 -35.090 1.00 76.81 92 GLN A N 1
ATOM 731 C CA . GLN A 1 92 ? 6.398 7.509 -34.534 1.00 76.81 92 GLN A CA 1
ATOM 732 C C . GLN A 1 92 ? 5.470 8.730 -34.333 1.00 76.81 92 GLN A C 1
ATOM 734 O O . GLN A 1 92 ? 5.807 9.640 -33.587 1.00 76.81 92 GLN A O 1
ATOM 739 N N . ASN A 1 93 ? 4.306 8.762 -34.994 1.00 73.19 93 ASN A N 1
ATOM 740 C CA . ASN A 1 93 ? 3.337 9.860 -34.946 1.00 73.19 93 ASN A CA 1
ATOM 741 C C . ASN A 1 93 ? 1.905 9.347 -34.705 1.00 73.19 93 ASN A C 1
ATOM 743 O O . ASN A 1 93 ? 1.028 9.502 -35.562 1.00 73.19 93 ASN A O 1
ATOM 747 N N . MET A 1 94 ? 1.644 8.744 -33.542 1.00 71.12 94 MET A N 1
ATOM 748 C CA . MET A 1 94 ? 0.271 8.463 -33.110 1.00 71.12 94 MET A CA 1
ATOM 749 C C . MET A 1 94 ? -0.496 9.778 -32.910 1.00 71.12 94 MET A C 1
ATOM 751 O O . MET A 1 94 ? -0.162 10.594 -32.053 1.00 71.12 94 MET A O 1
ATOM 755 N N . LYS A 1 95 ? -1.555 9.988 -33.696 1.00 72.50 95 LYS A N 1
ATOM 756 C CA . LYS A 1 95 ? -2.579 10.986 -33.371 1.00 72.50 95 LYS A CA 1
ATOM 757 C C . LYS A 1 95 ? -3.611 10.310 -32.472 1.00 72.50 95 LYS A C 1
ATOM 759 O O . LYS A 1 95 ? -4.002 9.191 -32.798 1.00 72.50 95 LYS A O 1
ATOM 764 N N . PRO A 1 96 ? -4.081 10.956 -31.390 1.00 66.81 96 PRO A N 1
ATOM 765 C CA . PRO A 1 96 ? -5.149 10.394 -30.578 1.00 66.81 96 PRO A CA 1
ATOM 766 C C . PRO A 1 96 ? -6.367 10.166 -31.471 1.00 66.81 96 PRO A C 1
ATOM 768 O O . PRO A 1 96 ? -6.932 11.109 -32.038 1.00 66.81 96 PRO A O 1
ATOM 771 N N . GLU A 1 97 ? -6.733 8.902 -31.648 1.00 66.81 97 GLU A N 1
ATOM 772 C CA . GLU A 1 97 ? -7.904 8.541 -32.424 1.00 66.81 97 GLU A CA 1
ATOM 773 C C . GLU A 1 97 ? -9.138 8.984 -31.635 1.00 66.81 97 GLU A C 1
ATOM 775 O O . GLU A 1 97 ? -9.366 8.574 -30.494 1.00 66.81 97 GLU A O 1
ATOM 780 N N . LYS A 1 98 ? -9.942 9.877 -32.220 1.00 62.28 98 LYS A N 1
ATOM 781 C CA . LYS A 1 98 ? -11.249 10.204 -31.652 1.00 62.28 98 LYS A CA 1
ATOM 782 C C . LYS A 1 98 ? -12.135 8.978 -31.832 1.00 62.28 98 LYS A C 1
ATOM 784 O O . LYS A 1 98 ? -12.701 8.794 -32.905 1.00 62.28 98 LYS A O 1
ATOM 789 N N . SER A 1 99 ? -12.257 8.163 -30.786 1.00 63.12 99 SER A N 1
ATOM 790 C CA . SER A 1 99 ? -13.221 7.062 -30.741 1.00 63.12 99 SER A CA 1
ATOM 791 C C . SER A 1 99 ? -14.624 7.607 -31.015 1.00 63.12 99 SER A C 1
ATOM 793 O O . SER A 1 99 ? -15.248 8.241 -30.160 1.00 63.12 99 SER A O 1
ATOM 795 N N . GLY A 1 100 ? -15.123 7.387 -32.232 1.00 60.72 100 GLY A N 1
ATOM 796 C CA . GLY A 1 100 ? -16.516 7.616 -32.581 1.00 60.72 100 GLY A CA 1
ATOM 797 C C . GLY A 1 100 ? -17.371 6.576 -31.867 1.00 60.72 100 GLY A C 1
ATOM 798 O O . GLY A 1 100 ? -17.522 5.454 -32.345 1.00 60.72 100 GLY A O 1
ATOM 799 N N . ASN A 1 101 ? -17.911 6.924 -30.700 1.00 61.78 101 ASN A N 1
ATOM 800 C CA . ASN A 1 101 ? -18.731 6.013 -29.904 1.00 61.78 101 ASN A CA 1
ATOM 801 C C . ASN A 1 101 ? -20.119 5.808 -30.537 1.00 61.78 101 ASN A C 1
ATOM 803 O O . ASN A 1 101 ? -21.111 6.354 -30.069 1.00 61.78 101 ASN A O 1
ATOM 807 N N . ASN A 1 102 ? -20.211 4.935 -31.543 1.00 64.38 102 ASN A N 1
ATOM 808 C CA . ASN A 1 102 ? -21.472 4.314 -31.972 1.00 64.38 102 ASN A CA 1
ATOM 809 C C . ASN A 1 102 ? -21.756 3.032 -31.164 1.00 64.38 102 ASN A C 1
ATOM 811 O O . ASN A 1 102 ? -22.178 2.011 -31.708 1.00 64.38 102 ASN A O 1
ATOM 815 N N . ARG A 1 103 ? -21.493 3.049 -29.850 1.00 71.94 103 ARG A N 1
ATOM 816 C CA . ARG A 1 103 ? -21.828 1.919 -28.974 1.00 71.94 103 ARG A CA 1
ATOM 817 C C . ARG A 1 103 ? -23.296 2.027 -28.574 1.00 71.94 103 ARG A C 1
ATOM 819 O O . ARG A 1 103 ? -23.717 3.031 -28.005 1.00 71.94 103 ARG A O 1
ATOM 826 N N . ARG A 1 104 ? -24.079 0.990 -28.883 1.00 76.94 104 ARG A N 1
ATOM 827 C CA . ARG A 1 104 ? -25.459 0.873 -28.392 1.00 76.94 104 ARG A CA 1
ATOM 828 C C . ARG A 1 104 ? -25.434 0.831 -26.854 1.00 76.94 104 ARG A C 1
ATOM 830 O O . ARG A 1 104 ? -24.552 0.164 -26.311 1.00 76.94 104 ARG A O 1
ATOM 837 N N . PRO A 1 105 ? -26.358 1.513 -26.153 1.00 76.31 105 PRO A N 1
ATOM 838 C CA . PRO A 1 105 ? -26.406 1.474 -24.695 1.00 76.31 105 PRO A CA 1
ATOM 839 C C . PRO A 1 105 ? -26.589 0.032 -24.217 1.00 76.31 105 PRO A C 1
ATOM 841 O O . PRO A 1 105 ? -27.511 -0.651 -24.664 1.00 76.31 105 PRO A O 1
ATOM 844 N N . SER A 1 106 ? -25.705 -0.432 -23.333 1.00 81.31 106 SER A N 1
ATOM 845 C CA . SER A 1 106 ? -25.898 -1.715 -22.659 1.00 81.31 106 SER A CA 1
ATOM 846 C C . SER A 1 106 ? -27.091 -1.613 -21.709 1.00 81.31 106 SER A C 1
ATOM 848 O O . SER A 1 106 ? -27.288 -0.590 -21.054 1.00 81.31 106 SER A O 1
ATOM 850 N N . THR A 1 107 ? -27.886 -2.677 -21.620 1.00 86.69 107 THR A N 1
ATOM 851 C CA . THR A 1 107 ? -28.949 -2.814 -20.613 1.00 86.69 107 THR A CA 1
ATOM 852 C C . THR A 1 107 ? -28.396 -3.151 -19.228 1.00 86.69 107 THR A C 1
ATOM 854 O O . THR A 1 107 ? -29.111 -3.048 -18.233 1.00 86.69 107 THR A O 1
ATOM 857 N N . GLU A 1 108 ? -27.131 -3.564 -19.148 1.00 90.62 108 GLU A N 1
ATOM 858 C CA . GLU A 1 108 ? -26.455 -3.855 -17.890 1.00 90.62 108 GLU A CA 1
ATOM 859 C C . GLU A 1 108 ? -25.982 -2.565 -17.215 1.00 90.62 108 GLU A C 1
ATOM 861 O O . GLU A 1 108 ? -25.369 -1.696 -17.839 1.00 90.62 108 GLU A O 1
ATOM 866 N N . LYS A 1 109 ? -26.258 -2.436 -15.912 1.00 91.25 109 LYS A N 1
ATOM 867 C CA . LYS A 1 109 ? -25.792 -1.289 -15.126 1.00 91.25 109 LYS A CA 1
ATOM 868 C C . LYS A 1 109 ? -24.281 -1.387 -14.915 1.00 91.25 109 LYS A C 1
ATOM 870 O O . LYS A 1 109 ? -23.797 -2.385 -14.384 1.00 91.25 109 LYS A O 1
ATOM 875 N N . LEU A 1 110 ? -23.560 -0.318 -15.249 1.00 92.25 110 LEU A N 1
ATOM 876 C CA . LEU A 1 110 ? -22.148 -0.165 -14.908 1.00 92.25 110 LEU A CA 1
ATOM 877 C C . LEU A 1 110 ? -21.978 -0.173 -13.382 1.00 92.25 110 LEU A C 1
ATOM 879 O O . LEU A 1 110 ? -22.601 0.624 -12.679 1.00 92.25 110 LEU A O 1
ATOM 883 N N . LYS A 1 111 ? -21.121 -1.061 -12.875 1.00 95.06 111 LYS A N 1
ATOM 884 C CA . LYS A 1 111 ? -20.686 -1.039 -11.476 1.00 95.06 111 LYS A CA 1
ATOM 885 C C . LYS A 1 111 ? -19.485 -0.108 -11.364 1.00 95.06 111 LYS A C 1
ATOM 887 O O . LYS A 1 111 ? -18.481 -0.329 -12.032 1.00 95.06 111 LYS A O 1
ATOM 892 N N . VAL A 1 112 ? -19.606 0.924 -10.538 1.00 95.88 112 VAL A N 1
ATOM 893 C CA . VAL A 1 112 ? -18.540 1.897 -10.285 1.00 95.88 112 VAL A CA 1
ATOM 894 C C . VAL A 1 112 ? -18.066 1.718 -8.852 1.00 95.88 112 VAL A C 1
ATOM 896 O O . VAL A 1 112 ? -18.874 1.783 -7.926 1.00 95.88 112 VAL A O 1
ATOM 899 N N . PHE A 1 113 ? -16.766 1.497 -8.684 1.00 95.31 113 PHE A N 1
ATOM 900 C CA . PHE A 1 113 ? -16.112 1.416 -7.385 1.00 95.31 113 PHE A CA 1
ATOM 901 C C . PHE A 1 113 ? -15.288 2.682 -7.190 1.00 95.31 113 PHE A C 1
ATOM 903 O O . PHE A 1 113 ? -14.416 2.991 -7.997 1.00 95.31 113 PHE A O 1
ATOM 910 N N . VAL A 1 114 ? -15.602 3.432 -6.139 1.00 96.44 114 VAL A N 1
ATOM 911 C CA . VAL A 1 114 ? -14.800 4.578 -5.711 1.00 96.44 114 VAL A CA 1
ATOM 912 C C . VAL A 1 114 ? -13.888 4.067 -4.611 1.00 96.44 114 VAL A C 1
ATOM 914 O O . VAL A 1 114 ? -14.389 3.518 -3.632 1.00 96.44 114 VAL A O 1
ATOM 917 N N . LEU A 1 115 ? -12.577 4.214 -4.795 1.00 95.12 115 LEU A N 1
ATOM 918 C CA . LEU A 1 115 ? -11.556 3.725 -3.872 1.00 95.12 115 LEU A CA 1
ATOM 919 C C . LEU A 1 115 ? -10.843 4.925 -3.235 1.00 95.12 115 LEU A C 1
ATOM 921 O O . LEU A 1 115 ? -9.943 5.496 -3.852 1.00 95.12 115 LEU A O 1
ATOM 925 N N . PRO A 1 116 ? -11.266 5.373 -2.040 1.00 97.62 116 PRO A N 1
ATOM 926 C CA . PRO A 1 116 ? -10.596 6.455 -1.336 1.00 97.62 116 PRO A CA 1
ATOM 927 C C . PRO A 1 116 ? -9.198 6.018 -0.894 1.00 97.62 116 PRO A C 1
ATOM 929 O O . PRO A 1 116 ? -9.045 4.982 -0.249 1.00 97.62 116 PRO A O 1
ATOM 932 N N . PHE A 1 117 ? -8.194 6.822 -1.220 1.00 97.00 117 PHE A N 1
ATOM 933 C CA . PHE A 1 117 ? -6.816 6.632 -0.781 1.00 97.00 117 PHE A CA 1
ATOM 934 C C . PHE A 1 117 ? -6.139 7.994 -0.619 1.00 97.00 117 PHE A C 1
ATOM 936 O O . PHE A 1 117 ?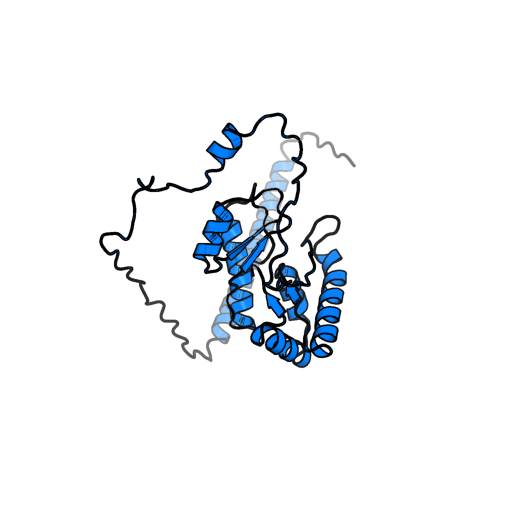 -6.669 9.027 -1.036 1.00 97.00 117 PHE A O 1
ATOM 943 N N . THR A 1 118 ? -4.962 7.984 -0.010 1.00 97.38 118 THR A N 1
ATOM 944 C CA . THR A 1 118 ? -4.042 9.119 0.025 1.00 97.38 118 THR A CA 1
ATOM 945 C C . THR A 1 118 ? -2.672 8.612 -0.383 1.00 97.38 118 THR A C 1
ATOM 947 O O . THR A 1 118 ? -2.304 7.503 -0.011 1.00 97.38 118 THR A O 1
ATOM 950 N N . HIS A 1 119 ? -1.932 9.414 -1.137 1.00 97.69 119 HIS A N 1
ATOM 951 C CA . HIS A 1 119 ? -0.531 9.139 -1.417 1.00 97.69 119 HIS A CA 1
ATOM 952 C C . HIS A 1 119 ? 0.330 9.949 -0.450 1.00 97.69 119 HIS A C 1
ATOM 954 O O . HIS A 1 119 ? 0.062 11.138 -0.247 1.00 97.69 119 HIS A O 1
ATOM 960 N N . VAL A 1 120 ? 1.304 9.301 0.189 1.00 97.44 120 VAL A N 1
ATOM 961 C CA . VAL A 1 120 ? 2.182 9.939 1.176 1.00 97.44 120 VAL A CA 1
ATOM 962 C C . VAL A 1 120 ? 3.637 9.550 0.940 1.00 97.44 120 VAL A C 1
ATOM 964 O O . VAL A 1 120 ? 4.090 8.480 1.332 1.00 97.44 120 VAL A O 1
ATOM 967 N N . ASP A 1 121 ? 4.399 10.459 0.336 1.00 98.06 121 ASP A N 1
ATOM 968 C CA . ASP A 1 121 ? 5.816 10.235 0.062 1.00 98.06 121 ASP A CA 1
ATOM 969 C C . ASP A 1 121 ? 6.648 10.157 1.350 1.00 98.06 121 ASP A C 1
ATOM 971 O O . ASP A 1 121 ? 6.690 11.128 2.120 1.00 98.06 121 ASP A O 1
ATOM 975 N N . PRO A 1 122 ? 7.404 9.068 1.587 1.00 97.12 122 PRO A N 1
ATOM 976 C CA . PRO A 1 122 ? 8.313 8.946 2.726 1.00 97.12 122 PRO A CA 1
ATOM 977 C C . PRO A 1 122 ? 9.615 9.740 2.516 1.00 97.12 122 PRO A C 1
ATOM 979 O O . PRO A 1 122 ? 10.717 9.267 2.788 1.00 97.12 122 PRO A O 1
ATOM 982 N N . GLY A 1 123 ? 9.479 10.984 2.055 1.00 96.19 123 GLY A N 1
ATOM 983 C CA . GLY A 1 123 ? 10.560 11.871 1.652 1.00 96.19 123 GLY A CA 1
ATOM 984 C C . GLY A 1 123 ? 10.456 12.247 0.175 1.00 96.19 123 GLY A C 1
ATOM 985 O O . GLY A 1 123 ? 10.656 11.411 -0.695 1.00 96.19 123 GLY A O 1
ATOM 986 N N . TRP A 1 124 ? 10.197 13.525 -0.098 1.00 97.00 124 TRP A N 1
ATOM 987 C CA . TRP A 1 124 ? 10.199 14.094 -1.450 1.00 97.00 124 TRP A CA 1
ATOM 988 C C . TRP A 1 124 ? 10.551 15.585 -1.373 1.00 97.00 124 TRP A C 1
ATOM 990 O O . TRP A 1 124 ? 11.727 15.934 -1.278 1.00 97.00 124 TRP A O 1
ATOM 1000 N N . LEU A 1 125 ? 9.554 16.475 -1.313 1.00 97.25 125 LEU A N 1
ATOM 1001 C CA . LEU A 1 125 ? 9.784 17.913 -1.100 1.00 97.25 125 LEU A CA 1
ATOM 1002 C C . LEU A 1 125 ? 10.118 18.248 0.359 1.00 97.25 125 LEU A C 1
ATOM 1004 O O . LEU A 1 125 ? 10.858 19.196 0.625 1.00 97.25 125 LEU A O 1
ATOM 1008 N N . LYS A 1 126 ? 9.573 17.477 1.304 1.00 97.06 126 LYS A N 1
ATOM 1009 C CA . LYS A 1 126 ? 9.949 17.504 2.722 1.00 97.06 126 LYS A CA 1
ATOM 1010 C C . LYS A 1 126 ? 10.581 16.169 3.119 1.00 97.06 126 LYS A C 1
ATOM 1012 O O . LYS A 1 126 ? 10.467 15.174 2.405 1.00 97.06 126 LYS A O 1
ATOM 1017 N N . THR A 1 127 ? 11.251 16.150 4.267 1.00 97.75 127 THR A N 1
ATOM 1018 C CA . THR A 1 127 ? 11.794 14.917 4.849 1.00 97.75 127 THR A CA 1
ATOM 1019 C C . THR A 1 127 ? 10.680 14.031 5.407 1.00 97.75 127 THR A C 1
ATOM 1021 O O . THR A 1 127 ? 9.594 14.514 5.727 1.00 97.75 127 THR A O 1
ATOM 1024 N N . PHE A 1 128 ? 10.981 12.746 5.598 1.00 97.06 128 PHE A N 1
ATOM 1025 C CA . PHE A 1 128 ? 10.088 11.780 6.244 1.00 97.06 128 PHE A CA 1
ATOM 1026 C C . PHE A 1 128 ? 9.528 12.278 7.588 1.00 97.06 128 PHE A C 1
ATOM 1028 O O . PHE A 1 128 ? 8.317 12.266 7.811 1.00 97.06 128 PHE A O 1
ATOM 1035 N N . ASP A 1 129 ? 10.388 12.777 8.481 1.00 95.50 129 ASP A N 1
ATOM 1036 C CA . ASP A 1 129 ? 9.938 13.269 9.788 1.00 95.50 129 ASP A CA 1
ATOM 1037 C C . ASP A 1 129 ? 9.076 14.528 9.665 1.00 95.50 129 ASP A C 1
ATOM 1039 O O . ASP A 1 129 ? 8.101 14.670 10.396 1.00 95.50 129 ASP A O 1
ATOM 1043 N N . SER A 1 130 ? 9.371 15.406 8.702 1.00 95.56 130 SER A N 1
ATOM 1044 C CA . SER A 1 130 ? 8.547 16.593 8.467 1.00 95.56 130 SER A CA 1
ATOM 1045 C C . SER A 1 130 ? 7.163 16.248 7.912 1.00 95.56 130 SER A C 1
ATOM 1047 O O . SER A 1 130 ? 6.213 16.957 8.228 1.00 95.56 130 SER A O 1
ATOM 1049 N N . TYR A 1 131 ? 7.030 15.194 7.101 1.00 97.94 131 TYR A N 1
ATOM 1050 C CA . TYR A 1 131 ? 5.725 14.703 6.645 1.00 97.94 131 TYR A CA 1
ATOM 1051 C C . TYR A 1 131 ? 4.991 13.874 7.699 1.00 97.94 131 TYR A C 1
ATOM 1053 O O . TYR A 1 131 ? 3.773 13.725 7.613 1.00 97.94 131 TYR A O 1
ATOM 1061 N N . SER A 1 132 ? 5.694 13.341 8.701 1.00 95.44 132 SER A N 1
ATOM 1062 C CA . SER A 1 132 ? 5.087 12.465 9.706 1.00 95.44 132 SER A CA 1
ATOM 1063 C C . SER A 1 132 ? 3.971 13.156 10.495 1.00 95.44 132 SER A C 1
ATOM 1065 O O . SER A 1 132 ? 2.974 12.509 10.786 1.00 95.44 132 SER A O 1
ATOM 1067 N N . GLU A 1 133 ? 4.092 14.451 10.803 1.00 93.88 133 GLU A N 1
ATOM 1068 C CA . GLU A 1 133 ? 3.048 15.210 11.520 1.00 93.88 133 GLU A CA 1
ATOM 1069 C C . GLU A 1 133 ? 1.766 15.374 10.682 1.00 93.88 133 GLU A C 1
ATOM 1071 O O . GLU A 1 133 ? 0.651 15.152 11.170 1.00 93.88 133 GLU A O 1
ATOM 1076 N N . ASP A 1 134 ? 1.931 15.711 9.399 1.00 96.06 134 ASP A N 1
ATOM 1077 C CA . ASP A 1 134 ? 0.830 15.813 8.435 1.00 96.06 134 ASP A CA 1
ATOM 1078 C C . ASP A 1 134 ? 0.161 14.432 8.259 1.00 96.06 134 ASP A C 1
ATOM 1080 O O . ASP A 1 134 ? -1.065 14.309 8.254 1.00 96.06 134 ASP A O 1
ATOM 1084 N N . THR A 1 135 ? 0.970 13.372 8.190 1.00 98.06 135 THR A N 1
ATOM 1085 C CA . THR A 1 135 ? 0.513 11.996 7.956 1.00 98.06 135 THR A CA 1
ATOM 1086 C C . THR A 1 135 ? -0.192 11.391 9.170 1.00 98.06 135 THR A C 1
ATOM 1088 O O . THR A 1 135 ? -1.243 10.768 9.013 1.00 98.06 135 THR A O 1
ATOM 1091 N N . ASP A 1 136 ? 0.316 11.629 10.384 1.00 98.12 136 ASP A N 1
ATOM 1092 C CA . ASP A 1 136 ? -0.371 11.267 11.629 1.00 98.12 136 ASP A CA 1
ATOM 1093 C C . ASP A 1 136 ? -1.770 11.902 11.666 1.00 98.12 136 ASP A C 1
ATOM 1095 O O . ASP A 1 136 ? -2.761 11.232 11.956 1.00 98.12 136 ASP A O 1
ATOM 1099 N N . SER A 1 137 ? -1.865 13.185 11.297 1.00 98.12 137 SER A N 1
ATOM 1100 C CA . SER A 1 137 ? -3.137 13.913 11.255 1.00 98.12 137 SER A CA 1
ATOM 1101 C C . SER A 1 137 ? -4.118 13.311 10.242 1.00 98.12 137 SER A C 1
ATOM 1103 O O . SER A 1 137 ? -5.323 13.247 10.502 1.00 98.12 137 SER A O 1
ATOM 1105 N N . ILE A 1 138 ? -3.627 12.850 9.085 1.00 98.56 138 ILE A N 1
ATOM 1106 C CA . ILE A 1 138 ? -4.441 12.145 8.085 1.00 98.56 138 ILE A CA 1
ATOM 1107 C C . ILE A 1 138 ? -4.975 10.826 8.659 1.00 98.56 138 ILE A C 1
ATOM 1109 O O . ILE A 1 138 ? -6.172 10.557 8.538 1.00 98.56 138 ILE A O 1
ATOM 1113 N N . LEU A 1 139 ? -4.127 10.034 9.317 1.00 98.75 139 LEU A N 1
ATOM 1114 C CA . LEU A 1 139 ? -4.507 8.748 9.909 1.00 98.75 139 LEU A CA 1
ATOM 1115 C C . LEU A 1 139 ? -5.502 8.905 11.068 1.00 98.75 139 LEU A C 1
ATOM 1117 O O . LEU A 1 139 ? -6.493 8.174 11.125 1.00 98.75 139 LEU A O 1
ATOM 1121 N N . ASP A 1 140 ? -5.319 9.909 11.927 1.00 98.56 140 ASP A N 1
ATOM 1122 C CA . ASP A 1 140 ? -6.270 10.245 12.994 1.00 98.56 140 ASP A CA 1
ATOM 1123 C C . ASP A 1 140 ? -7.637 10.661 12.427 1.00 98.56 140 ASP A C 1
ATOM 1125 O O . ASP A 1 140 ? -8.697 10.301 12.953 1.00 98.56 140 ASP A O 1
ATOM 1129 N N . ASN A 1 141 ? -7.644 11.425 11.331 1.00 98.50 141 ASN A N 1
ATOM 1130 C CA . ASN A 1 141 ? -8.875 11.810 10.642 1.00 98.50 141 ASN A CA 1
ATOM 1131 C C . ASN A 1 141 ? -9.553 10.610 9.975 1.00 98.50 141 ASN A C 1
ATOM 1133 O O . ASN A 1 141 ? -10.773 10.468 10.091 1.00 98.50 141 ASN A O 1
ATOM 1137 N N . MET A 1 142 ? -8.777 9.739 9.327 1.00 98.44 142 MET A N 1
ATOM 1138 C CA . MET A 1 142 ? -9.257 8.492 8.735 1.00 98.44 142 MET A CA 1
ATOM 1139 C C . MET A 1 142 ? -9.928 7.616 9.798 1.00 98.44 142 MET A C 1
ATOM 1141 O O . MET A 1 142 ? -11.091 7.247 9.621 1.00 98.44 142 MET A O 1
ATOM 1145 N N . HIS A 1 143 ? -9.266 7.372 10.937 1.00 98.50 143 HIS A N 1
ATOM 1146 C CA . HIS A 1 143 ? -9.820 6.578 12.040 1.00 98.50 143 HIS A CA 1
ATOM 1147 C C . HIS A 1 143 ? -11.159 7.146 12.525 1.00 98.50 143 HIS A C 1
ATOM 1149 O O . HIS A 1 143 ? -12.177 6.447 12.484 1.00 98.50 143 HIS A O 1
ATOM 1155 N N . ARG A 1 144 ? -11.198 8.433 12.904 1.00 98.44 144 ARG A N 1
ATOM 1156 C CA . ARG A 1 144 ? -12.422 9.084 13.408 1.00 98.44 144 ARG A CA 1
ATOM 1157 C C . ARG A 1 144 ? -13.565 9.042 12.394 1.00 98.44 144 ARG A C 1
ATOM 1159 O O . ARG A 1 144 ? -14.716 8.770 12.757 1.00 98.44 144 ARG A O 1
ATOM 1166 N N . PHE A 1 145 ? -13.256 9.300 11.123 1.00 98.50 145 PHE A N 1
ATOM 1167 C CA . PHE A 1 145 ? -14.249 9.306 10.056 1.00 98.50 145 PHE A CA 1
ATOM 1168 C C . PHE A 1 145 ? -14.798 7.902 9.792 1.00 98.50 145 PHE A C 1
ATOM 1170 O O . PHE A 1 145 ? -16.015 7.726 9.722 1.00 98.50 145 PHE A O 1
ATOM 1177 N N . MET A 1 146 ? -13.935 6.890 9.692 1.00 98.44 146 MET A N 1
ATOM 1178 C CA . MET A 1 146 ? -14.345 5.519 9.386 1.00 98.44 146 MET A CA 1
ATOM 1179 C C . MET A 1 146 ? -15.132 4.861 10.521 1.00 98.44 146 MET A C 1
ATOM 1181 O O . MET A 1 146 ? -16.069 4.106 10.242 1.00 98.44 146 MET A O 1
ATOM 1185 N N . VAL A 1 147 ? -14.813 5.165 11.783 1.00 97.88 147 VAL A N 1
ATOM 1186 C CA . VAL A 1 147 ? -15.605 4.700 12.935 1.00 97.88 147 VAL A CA 1
ATOM 1187 C C . VAL A 1 147 ? -17.031 5.257 12.877 1.00 97.88 147 VAL A C 1
ATOM 1189 O O . VAL A 1 147 ? -17.984 4.523 13.129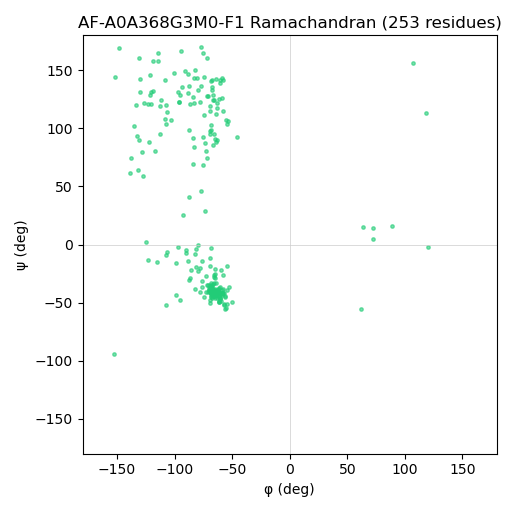 1.00 97.88 147 VAL A O 1
ATOM 1192 N N . SER A 1 148 ? -17.190 6.520 12.475 1.00 98.06 148 SER A N 1
ATOM 1193 C CA . SER A 1 148 ? -18.501 7.184 12.404 1.00 98.06 148 SER A CA 1
ATOM 1194 C C . SER A 1 148 ? -19.299 6.860 11.131 1.00 98.06 148 SER A C 1
ATOM 1196 O O . SER A 1 148 ? -20.513 7.046 11.105 1.00 98.06 148 SER A O 1
ATOM 1198 N N . ASN A 1 149 ? -18.643 6.373 10.072 1.00 98.25 149 ASN A N 1
ATOM 1199 C CA . ASN A 1 149 ? -19.254 6.130 8.763 1.00 98.25 149 ASN A CA 1
ATOM 1200 C C . ASN A 1 149 ? -19.105 4.657 8.350 1.00 98.25 149 ASN A C 1
ATOM 1202 O O . ASN A 1 149 ? -18.145 4.329 7.656 1.00 98.25 149 ASN A O 1
ATOM 1206 N N . PRO A 1 150 ? -20.037 3.756 8.717 1.00 96.31 150 PRO A N 1
ATOM 1207 C CA . PRO A 1 150 ? -19.863 2.304 8.582 1.00 96.31 150 PRO A CA 1
ATOM 1208 C C . PRO A 1 150 ? -19.746 1.790 7.139 1.00 96.31 150 PRO A C 1
ATOM 1210 O O . PRO A 1 150 ? -19.198 0.715 6.926 1.00 96.31 150 PRO A O 1
ATOM 1213 N N . ASN A 1 151 ? -20.217 2.556 6.152 1.00 96.50 151 ASN A N 1
ATOM 1214 C CA . ASN A 1 151 ? -20.136 2.191 4.732 1.00 96.50 151 ASN A CA 1
ATOM 1215 C C . ASN A 1 151 ? -18.854 2.693 4.047 1.00 96.50 151 ASN A C 1
ATOM 1217 O O . ASN A 1 151 ? -18.648 2.412 2.871 1.00 96.50 151 ASN A O 1
ATOM 1221 N N . MET A 1 152 ? -18.021 3.469 4.747 1.00 97.75 152 MET A N 1
ATOM 1222 C CA . MET A 1 152 ? -16.786 4.004 4.181 1.00 97.75 152 MET A CA 1
ATOM 1223 C C . MET A 1 152 ? -15.703 2.926 4.132 1.00 97.75 152 MET A C 1
ATOM 1225 O O . MET A 1 152 ? -15.500 2.218 5.130 1.00 97.75 152 MET A O 1
ATOM 1229 N N . THR A 1 153 ? -14.987 2.876 3.009 1.00 98.12 153 THR A N 1
ATOM 1230 C CA . THR A 1 153 ? -13.729 2.145 2.839 1.00 98.12 153 THR A CA 1
ATOM 1231 C C . THR A 1 153 ? -12.569 3.110 2.600 1.00 98.12 153 THR A C 1
ATOM 1233 O O . THR A 1 153 ? -12.778 4.263 2.215 1.00 98.12 153 THR A O 1
ATOM 1236 N N . PHE A 1 154 ? -11.348 2.660 2.869 1.00 98.50 154 PHE A N 1
ATOM 1237 C CA . PHE A 1 154 ? -10.130 3.426 2.623 1.00 98.50 154 PHE A CA 1
ATOM 1238 C C . PHE A 1 154 ? -8.962 2.474 2.356 1.00 98.50 154 PHE A C 1
ATOM 1240 O O . PHE A 1 154 ? -8.892 1.411 2.973 1.00 98.50 154 PHE A O 1
ATOM 1247 N N . MET A 1 155 ? -8.054 2.858 1.463 1.00 97.88 155 MET A N 1
ATOM 1248 C CA . MET A 1 155 ? -6.825 2.116 1.179 1.00 97.88 155 MET A CA 1
ATOM 1249 C C . MET A 1 155 ? -5.611 2.856 1.740 1.00 97.88 155 MET A C 1
ATOM 1251 O O . MET A 1 155 ? -5.538 4.083 1.657 1.00 97.88 155 MET A O 1
ATOM 1255 N N . TRP A 1 156 ? -4.648 2.109 2.274 1.00 98.44 156 TRP A N 1
ATOM 1256 C CA . TRP A 1 156 ? -3.371 2.638 2.748 1.00 98.44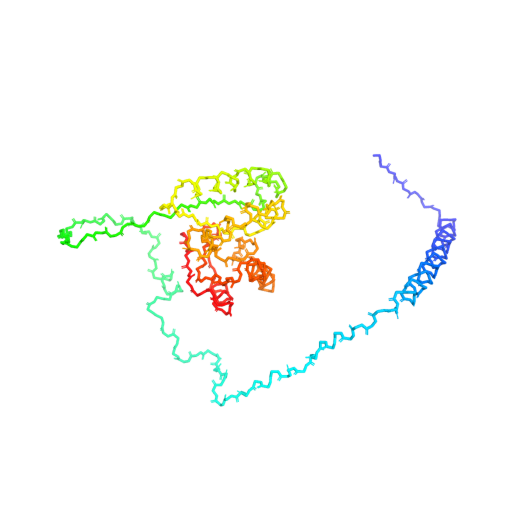 156 TRP A CA 1
ATOM 1257 C C . TRP A 1 156 ? -2.201 1.838 2.172 1.00 98.44 156 TRP A C 1
ATOM 1259 O O . TRP A 1 156 ? -2.223 0.610 2.254 1.00 98.44 156 TRP A O 1
ATOM 1269 N N . ALA A 1 157 ? -1.193 2.520 1.615 1.00 97.75 157 ALA A N 1
ATOM 1270 C CA . ALA A 1 157 ? -0.062 1.881 0.938 1.00 97.75 157 ALA A CA 1
ATOM 1271 C C . ALA A 1 157 ? 1.252 1.955 1.737 1.00 97.75 157 ALA A C 1
ATOM 1273 O O . ALA A 1 157 ? 1.899 0.933 1.961 1.00 97.75 157 ALA A O 1
ATOM 1274 N N . GLU A 1 158 ? 1.664 3.140 2.191 1.00 98.25 158 GLU A N 1
ATOM 1275 C CA . GLU A 1 158 ? 2.999 3.357 2.758 1.00 98.25 158 GLU A CA 1
ATOM 1276 C C . GLU A 1 158 ? 3.057 2.980 4.247 1.00 98.25 158 GLU A C 1
ATOM 1278 O O . GLU A 1 158 ? 2.773 3.787 5.144 1.00 98.25 158 GLU A O 1
ATOM 1283 N N . LEU A 1 159 ? 3.423 1.726 4.533 1.00 98.25 159 LEU A N 1
ATOM 1284 C CA . LEU A 1 159 ? 3.430 1.204 5.901 1.00 98.25 159 LEU A CA 1
ATOM 1285 C C . LEU A 1 159 ? 4.442 1.878 6.820 1.00 98.25 159 LEU A C 1
ATOM 1287 O O . LEU A 1 159 ? 4.187 1.938 8.017 1.00 98.25 159 LEU A O 1
ATOM 1291 N N . VAL A 1 160 ? 5.524 2.452 6.291 1.00 98.50 160 VAL A N 1
ATOM 1292 C CA . VAL A 1 160 ? 6.507 3.183 7.102 1.00 98.50 160 VAL A CA 1
ATOM 1293 C C . VAL A 1 160 ? 5.867 4.295 7.943 1.00 98.50 160 VAL A C 1
ATOM 1295 O O . VAL A 1 160 ? 6.211 4.485 9.112 1.00 98.50 160 VAL A O 1
ATOM 1298 N N . PHE A 1 161 ? 4.887 5.012 7.385 1.00 98.62 161 PHE A N 1
ATOM 1299 C CA . PHE A 1 161 ? 4.135 6.016 8.132 1.00 98.62 161 PHE A CA 1
ATOM 1300 C C . PHE A 1 161 ? 3.086 5.380 9.038 1.00 98.62 161 PHE A C 1
ATOM 1302 O O . PHE A 1 161 ? 2.922 5.814 10.179 1.00 98.62 161 PHE A O 1
ATOM 1309 N N . PHE A 1 162 ? 2.399 4.345 8.550 1.00 98.69 162 PHE A N 1
ATOM 1310 C CA . PHE A 1 162 ? 1.377 3.657 9.327 1.00 98.69 162 PHE A CA 1
ATOM 1311 C C . PHE A 1 162 ? 1.949 3.034 10.600 1.00 98.69 162 PHE A C 1
ATOM 1313 O O . PHE A 1 162 ? 1.374 3.217 11.665 1.00 98.69 162 PHE A O 1
ATOM 1320 N N . GLU A 1 163 ? 3.089 2.346 10.525 1.00 98.31 163 GLU A N 1
ATOM 1321 C CA . GLU A 1 163 ? 3.759 1.760 11.684 1.00 98.31 163 GLU A CA 1
ATOM 1322 C C . GLU A 1 163 ? 4.217 2.846 12.665 1.00 98.31 163 GLU A C 1
ATOM 1324 O O . GLU A 1 163 ? 3.971 2.741 13.872 1.00 98.31 163 GLU A O 1
ATOM 1329 N N . LYS A 1 164 ? 4.815 3.937 12.163 1.00 98.31 164 LYS A N 1
ATOM 1330 C CA . LYS A 1 164 ? 5.221 5.071 13.007 1.00 98.31 164 LYS A CA 1
ATOM 1331 C C . LYS A 1 164 ? 4.027 5.674 13.753 1.00 98.31 164 LYS A C 1
ATOM 1333 O O . LYS A 1 164 ? 4.148 6.002 14.936 1.00 98.31 164 LYS A O 1
ATOM 1338 N N . TRP A 1 165 ? 2.883 5.820 13.088 1.00 98.69 165 TRP A N 1
ATOM 1339 C CA . TRP A 1 165 ? 1.634 6.266 13.706 1.00 98.69 165 TRP A CA 1
ATOM 1340 C C . TRP A 1 165 ? 1.081 5.221 14.684 1.00 98.69 165 TRP A C 1
ATOM 1342 O O . TRP A 1 165 ? 0.720 5.563 15.811 1.00 98.69 165 TRP A O 1
ATOM 1352 N N . TRP A 1 166 ? 1.080 3.942 14.301 1.00 98.56 166 TRP A N 1
ATOM 1353 C CA . TRP A 1 166 ? 0.580 2.805 15.079 1.00 98.56 166 TRP A CA 1
ATOM 1354 C C . TRP A 1 166 ? 1.261 2.684 16.441 1.00 98.56 166 TRP A C 1
ATOM 1356 O O . TRP A 1 166 ? 0.603 2.457 17.466 1.00 98.56 166 TRP A O 1
ATOM 1366 N N . ALA A 1 167 ? 2.578 2.898 16.478 1.00 98.25 167 ALA A N 1
ATOM 1367 C CA . ALA A 1 167 ? 3.384 2.873 17.693 1.00 98.25 167 ALA A CA 1
ATOM 1368 C C . ALA A 1 167 ? 2.912 3.887 18.756 1.00 98.25 167 ALA A C 1
ATOM 1370 O O . ALA A 1 167 ? 3.092 3.642 19.948 1.00 98.25 167 ALA A O 1
ATOM 1371 N N . LYS A 1 168 ? 2.256 4.981 18.343 1.00 98.25 168 LYS A N 1
ATOM 1372 C CA . LYS A 1 168 ? 1.759 6.053 19.224 1.00 98.25 168 LYS A CA 1
ATOM 1373 C C . LYS A 1 168 ? 0.347 5.792 19.765 1.00 98.25 168 LYS A C 1
ATOM 1375 O O . LYS A 1 168 ? -0.082 6.471 20.696 1.00 98.25 168 LYS A O 1
ATOM 1380 N N . GLN A 1 169 ? -0.383 4.829 19.196 1.00 98.50 169 GLN A N 1
ATOM 1381 C CA . GLN A 1 169 ? -1.810 4.649 19.472 1.00 98.50 169 GLN A CA 1
ATOM 1382 C C . GLN A 1 169 ? -2.095 3.905 20.780 1.00 98.50 169 GLN A C 1
ATOM 1384 O O . GLN A 1 169 ? -1.420 2.939 21.138 1.00 98.50 169 GLN A O 1
ATOM 1389 N N . ASN A 1 170 ? -3.161 4.323 21.467 1.00 98.38 170 ASN A N 1
ATOM 1390 C CA . ASN A 1 170 ? -3.692 3.625 22.639 1.00 98.38 170 ASN A CA 1
ATOM 1391 C C . ASN A 1 170 ? -4.504 2.372 22.245 1.00 98.38 170 ASN A C 1
ATOM 1393 O O . ASN A 1 170 ? -4.826 2.163 21.075 1.00 98.38 170 ASN A O 1
ATOM 1397 N N 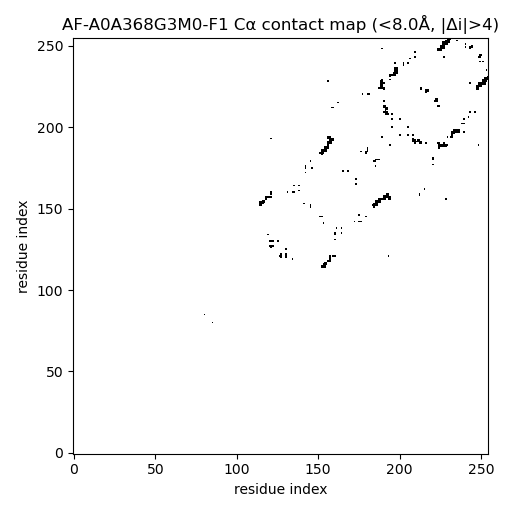. SER A 1 171 ? -4.867 1.541 23.228 1.00 98.25 171 SER A N 1
ATOM 1398 C CA . SER A 1 171 ? -5.597 0.286 22.985 1.00 98.25 171 SER A CA 1
ATOM 1399 C C . SER A 1 171 ? -6.936 0.486 22.274 1.00 98.25 171 SER A C 1
ATOM 1401 O O . SER A 1 171 ? -7.244 -0.278 21.370 1.00 98.25 171 SER A O 1
ATOM 1403 N N . SER A 1 172 ? -7.695 1.534 22.612 1.00 98.38 172 SER A N 1
ATOM 1404 C CA . SER A 1 172 ? -8.998 1.802 21.990 1.00 98.38 172 SER A CA 1
ATOM 1405 C C . SER A 1 172 ? -8.867 2.049 20.488 1.00 98.38 172 SER A C 1
ATOM 1407 O O . SER A 1 172 ? -9.576 1.429 19.700 1.00 98.38 172 SER A O 1
ATOM 1409 N N . VAL A 1 173 ? -7.939 2.923 20.081 1.00 98.62 173 VAL A N 1
ATOM 1410 C CA . VAL A 1 173 ? -7.703 3.218 18.657 1.00 98.62 173 VAL A CA 1
ATOM 1411 C C . VAL A 1 173 ? -7.190 1.972 17.939 1.00 98.62 173 VAL A C 1
ATOM 1413 O O . VAL A 1 173 ? -7.680 1.633 16.863 1.00 98.62 173 VAL A O 1
ATOM 1416 N N . ARG A 1 174 ? -6.255 1.235 18.553 1.00 98.69 174 ARG A N 1
ATOM 1417 C CA . ARG A 1 174 ? -5.735 -0.010 17.974 1.00 98.69 174 ARG A CA 1
ATOM 1418 C C . ARG A 1 174 ? -6.832 -1.050 17.758 1.00 98.69 174 ARG A C 1
ATOM 1420 O O . ARG A 1 174 ? -6.866 -1.689 16.710 1.00 98.69 174 ARG A O 1
ATOM 1427 N N . ASP A 1 175 ? -7.746 -1.200 18.708 1.00 98.62 175 ASP A N 1
ATOM 1428 C CA . ASP A 1 175 ? -8.852 -2.149 18.597 1.00 98.62 175 ASP A CA 1
ATOM 1429 C C . ASP A 1 175 ? -9.848 -1.738 17.509 1.00 98.62 175 ASP A C 1
ATOM 1431 O O . ASP A 1 175 ? -10.341 -2.596 16.775 1.00 98.62 175 ASP A O 1
ATOM 1435 N N . ASP A 1 176 ? -10.129 -0.442 17.359 1.00 98.62 176 ASP A N 1
ATOM 1436 C CA . ASP A 1 176 ? -10.960 0.072 16.267 1.00 98.62 176 ASP A CA 1
ATOM 1437 C C . ASP A 1 176 ? -10.335 -0.227 14.904 1.00 98.62 176 ASP A C 1
ATOM 1439 O O . ASP A 1 176 ? -10.990 -0.787 14.026 1.00 98.62 176 ASP A O 1
ATOM 1443 N N . VAL A 1 177 ? -9.053 0.093 14.737 1.00 98.69 177 VAL A N 1
ATOM 1444 C CA . VAL A 1 177 ? -8.322 -0.116 13.484 1.00 98.69 177 VAL A CA 1
ATOM 1445 C C . VAL A 1 177 ? -8.213 -1.601 13.152 1.00 98.69 177 VAL A C 1
ATOM 1447 O O . VAL A 1 177 ? -8.473 -1.980 12.014 1.00 98.69 177 VAL A O 1
ATOM 1450 N N . ARG A 1 178 ? -7.939 -2.475 14.131 1.00 98.69 178 ARG A N 1
ATOM 1451 C CA . ARG A 1 178 ? -7.979 -3.933 13.913 1.00 98.69 178 ARG A CA 1
ATOM 1452 C C . ARG A 1 178 ? -9.348 -4.397 13.420 1.00 98.69 178 ARG A C 1
ATOM 1454 O O . ARG A 1 178 ? -9.413 -5.253 12.539 1.00 98.69 178 ARG A O 1
ATOM 1461 N N . ARG A 1 179 ? -10.448 -3.827 13.929 1.00 98.38 179 ARG A N 1
ATOM 1462 C CA . ARG A 1 179 ? -11.799 -4.115 13.410 1.00 98.38 179 ARG A CA 1
ATOM 1463 C C . ARG A 1 179 ? -11.999 -3.578 11.993 1.00 98.38 179 ARG A C 1
ATOM 1465 O O . ARG A 1 179 ? -12.589 -4.272 11.169 1.00 98.38 179 ARG A O 1
ATOM 1472 N N . LEU A 1 180 ? -11.499 -2.385 11.677 1.00 98.62 180 LEU A N 1
ATOM 1473 C CA . LEU A 1 180 ? -11.566 -1.830 10.319 1.00 98.62 180 LEU A CA 1
ATOM 1474 C C . LEU A 1 180 ? -10.796 -2.696 9.311 1.00 98.62 180 LEU A C 1
ATOM 1476 O O . LEU A 1 180 ? -11.323 -2.981 8.240 1.00 98.62 180 LEU A O 1
ATOM 1480 N N . VAL A 1 181 ? -9.606 -3.170 9.679 1.00 98.38 181 VAL A N 1
ATOM 1481 C CA . VAL A 1 181 ? -8.778 -4.046 8.838 1.00 98.38 181 VAL A CA 1
ATOM 1482 C C . VAL A 1 181 ? -9.406 -5.430 8.684 1.00 98.38 181 VAL A C 1
ATOM 1484 O O . VAL A 1 181 ? -9.607 -5.898 7.569 1.00 98.38 181 VAL A O 1
ATOM 1487 N N . SER A 1 182 ? -9.796 -6.077 9.786 1.00 97.69 182 SER A N 1
ATOM 1488 C CA . SER A 1 182 ? -10.402 -7.421 9.737 1.00 97.69 182 SER A CA 1
ATOM 1489 C C . SER A 1 182 ? -11.767 -7.459 9.042 1.00 97.69 182 SER A C 1
ATOM 1491 O O . SER A 1 182 ? -12.134 -8.489 8.484 1.00 97.69 182 SER A O 1
ATOM 1493 N N . SER A 1 183 ? -12.509 -6.346 9.033 1.00 97.50 183 SER A N 1
ATOM 1494 C CA . SER A 1 183 ? -13.749 -6.211 8.254 1.00 97.50 183 SER A CA 1
ATOM 1495 C C . SER A 1 183 ? -13.523 -5.866 6.778 1.00 97.50 183 SER A C 1
ATOM 1497 O O . SER A 1 183 ? -14.497 -5.782 6.033 1.00 97.50 183 SER A O 1
ATOM 1499 N N . GLY A 1 184 ? -12.273 -5.653 6.350 1.00 96.69 184 GLY A N 1
ATOM 1500 C CA . GLY A 1 184 ? -11.927 -5.262 4.981 1.00 96.69 184 GLY A CA 1
ATOM 1501 C C . GLY A 1 184 ? -12.299 -3.820 4.629 1.00 96.69 184 GLY A C 1
ATOM 1502 O O . GLY A 1 184 ? -12.345 -3.462 3.458 1.00 96.69 184 GLY A O 1
ATOM 1503 N N . ARG A 1 185 ? -12.609 -2.981 5.623 1.00 97.88 185 ARG A N 1
ATOM 1504 C CA . ARG A 1 185 ? -12.964 -1.575 5.395 1.00 97.88 185 ARG A CA 1
ATOM 1505 C C . ARG A 1 185 ? -11.734 -0.692 5.244 1.00 97.88 185 ARG A C 1
ATOM 1507 O O . ARG A 1 185 ? -11.764 0.242 4.449 1.00 97.88 185 ARG A O 1
ATOM 1514 N N . LEU A 1 186 ? -10.692 -0.965 6.026 1.00 98.38 186 LEU A N 1
ATOM 1515 C CA . LEU A 1 186 ? -9.369 -0.375 5.848 1.00 98.38 186 LEU A CA 1
ATOM 1516 C C . LEU A 1 186 ? -8.477 -1.424 5.191 1.00 98.38 186 LEU A C 1
ATOM 1518 O O . LEU A 1 186 ? -8.102 -2.404 5.834 1.00 98.38 186 LEU A O 1
ATOM 1522 N N . GLU A 1 187 ? -8.173 -1.233 3.914 1.00 97.81 187 GLU A N 1
ATOM 1523 C CA . GLU A 1 187 ? -7.366 -2.169 3.140 1.00 97.81 187 GLU A CA 1
ATOM 1524 C C . GLU A 1 187 ? -5.901 -1.724 3.122 1.00 97.81 187 GLU A C 1
ATOM 1526 O O . GLU A 1 187 ? -5.579 -0.613 2.702 1.00 97.81 187 GLU A O 1
ATOM 1531 N N . MET A 1 188 ? -5.013 -2.603 3.592 1.00 97.94 188 MET A N 1
ATOM 1532 C CA . MET A 1 188 ? -3.565 -2.402 3.527 1.00 97.94 188 MET A CA 1
ATOM 1533 C C . MET A 1 188 ? -3.069 -2.936 2.182 1.00 97.94 188 MET A C 1
ATOM 1535 O O . MET A 1 188 ? -2.907 -4.149 2.016 1.00 97.94 188 MET A O 1
ATOM 1539 N N . VAL A 1 189 ? -2.886 -2.038 1.216 1.00 97.62 189 VAL A N 1
ATOM 1540 C CA . VAL A 1 189 ? -2.472 -2.367 -0.156 1.00 97.62 189 VAL A CA 1
ATOM 1541 C C . VAL A 1 189 ? -0.951 -2.335 -0.277 1.00 97.62 189 VAL A C 1
ATOM 1543 O O . VAL A 1 189 ? -0.287 -1.592 0.439 1.00 97.62 189 VAL A O 1
ATOM 1546 N N . SER A 1 190 ? -0.393 -3.157 -1.167 1.00 97.06 190 SER A N 1
ATOM 1547 C CA . SER A 1 190 ? 1.035 -3.498 -1.316 1.00 97.06 190 SER A CA 1
ATOM 1548 C C . SER A 1 190 ? 1.622 -4.189 -0.085 1.00 97.06 190 SER A C 1
ATOM 1550 O O . SER A 1 190 ? 2.161 -5.293 -0.164 1.00 97.06 190 SER A O 1
ATOM 1552 N N . GLY A 1 191 ? 1.496 -3.534 1.065 1.00 96.12 191 GLY A N 1
ATOM 1553 C CA . GLY A 1 191 ? 2.021 -3.927 2.356 1.00 96.12 191 GLY A CA 1
ATOM 1554 C C . GLY A 1 191 ? 3.538 -3.989 2.414 1.00 96.12 191 GLY A C 1
ATOM 1555 O O . GLY A 1 191 ? 4.061 -4.568 3.350 1.00 96.12 191 GLY A O 1
ATOM 1556 N N . SER A 1 192 ? 4.250 -3.416 1.447 1.00 97.88 192 SER A N 1
ATOM 1557 C CA . SER A 1 192 ? 5.672 -3.118 1.587 1.00 97.88 192 SER A CA 1
ATOM 1558 C C . SER A 1 192 ? 5.879 -1.892 2.479 1.00 97.88 192 SER A C 1
ATOM 1560 O O . SER A 1 192 ? 4.951 -1.125 2.738 1.00 97.88 192 SER A O 1
ATOM 1562 N N . TRP A 1 193 ? 7.107 -1.694 2.950 1.00 98.25 193 TRP A N 1
ATOM 1563 C CA . TRP A 1 193 ? 7.454 -0.563 3.807 1.00 98.25 193 TRP A CA 1
ATOM 1564 C C . TRP A 1 193 ? 7.231 0.786 3.116 1.00 98.25 193 TRP A C 1
ATOM 1566 O O . TRP A 1 193 ? 6.621 1.697 3.678 1.00 98.25 193 TRP A O 1
ATOM 1576 N N . VAL A 1 194 ? 7.665 0.876 1.860 1.00 98.19 194 VAL A N 1
ATOM 1577 C CA . VAL A 1 194 ? 7.426 2.004 0.958 1.00 98.19 194 VAL A CA 1
ATOM 1578 C C . VAL A 1 194 ? 6.916 1.520 -0.398 1.00 98.19 194 VAL A C 1
ATOM 1580 O O . VAL A 1 194 ? 7.136 0.362 -0.784 1.00 98.19 194 VAL A O 1
ATOM 1583 N N . MET A 1 195 ? 6.287 2.426 -1.148 1.00 97.62 195 MET A N 1
ATOM 1584 C CA . MET A 1 195 ? 6.147 2.290 -2.597 1.00 97.62 195 MET A CA 1
ATOM 1585 C C . MET A 1 195 ? 7.535 2.474 -3.221 1.00 97.62 195 MET A C 1
ATOM 1587 O O . MET A 1 195 ? 8.166 3.514 -3.049 1.00 97.62 195 MET A O 1
ATOM 1591 N N . THR A 1 196 ? 8.070 1.421 -3.835 1.00 95.62 196 THR A N 1
ATOM 1592 C CA . THR A 1 196 ? 9.471 1.386 -4.276 1.00 95.62 196 THR A CA 1
ATOM 1593 C C . THR A 1 196 ? 9.618 1.941 -5.691 1.00 95.62 196 THR A C 1
ATOM 1595 O O . THR A 1 196 ? 8.733 1.743 -6.518 1.00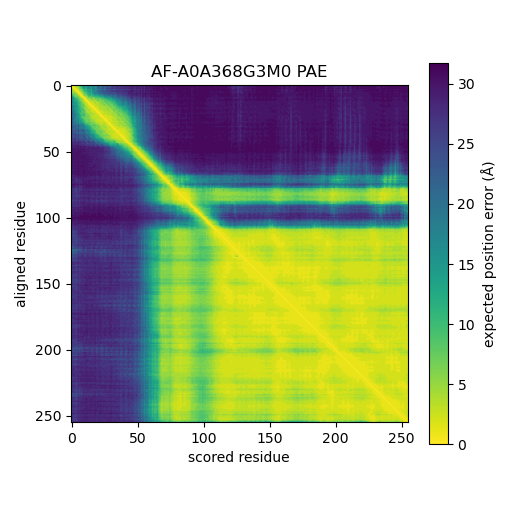 95.62 196 THR A O 1
ATOM 1598 N N . ASP A 1 197 ? 10.742 2.602 -5.980 1.00 97.06 197 ASP A N 1
ATOM 1599 C CA . ASP A 1 197 ? 11.154 2.849 -7.367 1.00 97.06 197 ASP A CA 1
ATOM 1600 C C . ASP A 1 197 ? 11.288 1.510 -8.103 1.00 97.06 197 ASP A C 1
ATOM 1602 O O . ASP A 1 197 ? 11.785 0.537 -7.541 1.00 97.06 197 ASP A O 1
ATOM 1606 N N . GLU A 1 198 ? 10.887 1.465 -9.368 1.00 96.56 198 GLU A N 1
ATOM 1607 C CA . GLU A 1 198 ? 10.939 0.250 -10.179 1.00 96.56 198 GLU A CA 1
ATOM 1608 C C . GLU A 1 198 ? 12.054 0.283 -11.239 1.00 96.56 198 GLU A C 1
ATOM 1610 O O . GLU A 1 198 ? 12.316 -0.735 -11.883 1.00 96.56 198 GLU A O 1
ATOM 1615 N N . ALA A 1 199 ? 12.751 1.416 -11.401 1.00 96.38 199 ALA A N 1
ATOM 1616 C CA . ALA A 1 199 ? 13.804 1.579 -12.403 1.00 96.38 199 ALA A CA 1
ATOM 1617 C C . ALA A 1 199 ? 15.218 1.311 -11.860 1.00 96.38 199 ALA A C 1
ATOM 1619 O O . ALA A 1 199 ? 15.998 0.602 -12.497 1.00 96.38 199 ALA A O 1
ATOM 1620 N N . ASN A 1 200 ? 15.575 1.880 -10.702 1.00 96.44 200 ASN A N 1
ATOM 1621 C CA . ASN A 1 200 ? 16.957 1.875 -10.199 1.00 96.44 200 ASN A CA 1
ATOM 1622 C C . ASN A 1 200 ? 17.178 0.933 -9.010 1.00 96.44 200 ASN A C 1
ATOM 1624 O O . ASN A 1 200 ? 18.319 0.752 -8.574 1.00 96.44 200 ASN A O 1
ATOM 1628 N N . VAL A 1 201 ? 16.109 0.372 -8.441 1.00 94.31 201 VAL A N 1
ATOM 1629 C CA . VAL A 1 201 ? 16.198 -0.425 -7.217 1.00 94.31 201 VAL A CA 1
ATOM 1630 C C . VAL A 1 201 ? 16.932 -1.748 -7.451 1.00 94.31 201 VAL A C 1
ATOM 1632 O O . VAL A 1 201 ? 16.762 -2.427 -8.464 1.00 94.31 201 VAL A O 1
ATOM 1635 N N . TYR A 1 202 ? 17.755 -2.139 -6.478 1.00 94.88 202 TYR A N 1
ATOM 1636 C CA . TYR A 1 202 ? 18.401 -3.446 -6.466 1.00 94.88 202 TYR A CA 1
ATOM 1637 C C . TYR A 1 202 ? 17.502 -4.473 -5.771 1.00 94.88 202 TYR A C 1
ATOM 1639 O O . TYR A 1 202 ? 17.049 -4.241 -4.650 1.00 94.88 202 TYR A O 1
ATOM 1647 N N . TYR A 1 203 ? 17.278 -5.627 -6.407 1.00 93.75 203 TYR A N 1
ATOM 1648 C CA . TYR A 1 203 ? 16.247 -6.584 -5.985 1.00 93.75 203 TYR A CA 1
ATOM 1649 C C . TYR A 1 203 ? 16.291 -7.019 -4.502 1.00 93.75 203 TYR A C 1
ATOM 1651 O O . TYR A 1 203 ? 15.213 -7.159 -3.929 1.00 93.75 203 TYR A O 1
ATOM 1659 N N . PRO A 1 204 ? 17.445 -7.205 -3.819 1.00 97.06 204 PRO A N 1
ATOM 1660 C CA . PRO A 1 204 ? 17.447 -7.574 -2.404 1.00 97.06 204 PRO A CA 1
ATOM 1661 C C . PRO A 1 204 ? 16.873 -6.470 -1.517 1.00 97.06 204 PRO A C 1
ATOM 1663 O O . PRO A 1 204 ? 16.191 -6.770 -0.549 1.00 97.06 204 PRO A O 1
ATOM 1666 N N . VAL A 1 205 ? 17.072 -5.200 -1.886 1.00 96.69 205 VAL A N 1
ATOM 1667 C CA . VAL A 1 205 ? 16.490 -4.061 -1.160 1.00 96.69 205 VAL A CA 1
ATOM 1668 C C . VAL A 1 205 ? 14.972 -4.050 -1.328 1.00 96.69 205 VAL A C 1
ATOM 1670 O O . VAL A 1 205 ? 14.247 -3.773 -0.378 1.00 96.69 205 VAL A O 1
ATOM 1673 N N . THR A 1 206 ? 14.471 -4.406 -2.515 1.00 97.25 206 THR A N 1
ATOM 1674 C CA . THR A 1 206 ? 13.033 -4.608 -2.728 1.00 97.25 206 THR A CA 1
ATOM 1675 C C . THR A 1 206 ? 12.496 -5.758 -1.878 1.00 97.25 206 THR A C 1
ATOM 1677 O O . THR A 1 206 ? 11.417 -5.633 -1.309 1.00 97.25 206 THR A O 1
ATOM 1680 N N . VAL A 1 207 ? 13.236 -6.865 -1.764 1.00 98.19 207 VAL A N 1
ATOM 1681 C CA . VAL A 1 207 ? 12.847 -7.990 -0.900 1.00 98.19 207 VAL A CA 1
ATOM 1682 C C . VAL A 1 207 ? 12.774 -7.545 0.558 1.00 98.19 207 VAL A C 1
ATOM 1684 O O . VAL A 1 207 ? 11.747 -7.780 1.187 1.00 98.19 207 VAL A O 1
ATOM 1687 N N . ASP A 1 208 ? 13.790 -6.850 1.071 1.00 98.31 208 ASP A N 1
ATOM 1688 C CA . ASP A 1 208 ? 13.781 -6.318 2.440 1.00 98.31 208 ASP A CA 1
ATOM 1689 C C . ASP A 1 208 ? 12.592 -5.365 2.659 1.00 98.31 208 ASP A C 1
ATOM 1691 O O . ASP A 1 208 ? 11.874 -5.488 3.648 1.00 98.31 208 ASP A O 1
ATOM 1695 N N . ASN A 1 209 ? 12.313 -4.482 1.693 1.00 98.25 209 ASN A N 1
ATOM 1696 C CA . ASN A 1 209 ? 11.163 -3.571 1.713 1.00 98.25 209 ASN A CA 1
ATOM 1697 C C . ASN A 1 209 ? 9.812 -4.310 1.799 1.00 98.25 209 ASN A C 1
ATOM 1699 O O . ASN A 1 209 ? 8.917 -3.886 2.530 1.00 98.25 209 ASN A O 1
ATOM 1703 N N . ILE A 1 210 ? 9.645 -5.406 1.054 1.00 98.38 210 ILE A N 1
ATOM 1704 C CA . ILE A 1 210 ? 8.433 -6.238 1.104 1.00 98.38 210 ILE A CA 1
ATOM 1705 C C . ILE A 1 210 ? 8.349 -6.966 2.447 1.00 98.38 210 ILE A C 1
ATOM 1707 O O . ILE A 1 210 ? 7.299 -6.953 3.087 1.00 98.38 210 ILE A O 1
ATOM 1711 N N . VAL A 1 211 ? 9.451 -7.589 2.875 1.00 98.38 211 VAL A N 1
ATOM 1712 C CA . VAL A 1 211 ? 9.517 -8.386 4.103 1.00 98.38 211 VAL A CA 1
ATOM 1713 C C . VAL A 1 211 ? 9.189 -7.538 5.326 1.00 98.38 211 VAL A C 1
ATOM 1715 O O . VAL A 1 211 ? 8.374 -7.977 6.133 1.00 98.38 211 VAL A O 1
ATOM 1718 N N . GLU A 1 212 ? 9.764 -6.340 5.442 1.00 98.50 212 GLU A N 1
ATOM 1719 C CA . GLU A 1 212 ? 9.530 -5.433 6.570 1.00 98.50 212 GLU A CA 1
ATOM 1720 C C . GLU A 1 212 ? 8.033 -5.147 6.750 1.00 98.50 212 GLU A C 1
ATOM 1722 O O . GLU A 1 212 ? 7.441 -5.432 7.794 1.00 98.50 212 GLU A O 1
ATOM 1727 N N . GLY A 1 213 ? 7.377 -4.687 5.684 1.00 98.31 213 GLY A N 1
ATOM 1728 C CA . GLY A 1 213 ? 5.960 -4.356 5.745 1.00 98.31 213 GLY A CA 1
ATOM 1729 C C . GLY A 1 213 ? 5.044 -5.580 5.910 1.00 98.31 213 GLY A C 1
ATOM 1730 O O . GLY A 1 213 ? 4.102 -5.557 6.710 1.00 98.31 213 GLY A O 1
ATOM 1731 N N . HIS A 1 214 ? 5.334 -6.694 5.224 1.00 98.44 214 HIS A N 1
ATOM 1732 C CA . HIS A 1 214 ? 4.546 -7.928 5.349 1.00 98.44 214 HIS A CA 1
ATOM 1733 C C . HIS A 1 214 ? 4.647 -8.519 6.757 1.00 98.44 214 HIS A C 1
ATOM 1735 O O . HIS A 1 214 ? 3.649 -9.014 7.287 1.00 98.44 214 HIS A O 1
ATOM 1741 N N . GLN A 1 215 ? 5.825 -8.455 7.387 1.00 98.38 215 GLN A N 1
ATOM 1742 C CA . GLN A 1 215 ? 6.011 -8.902 8.766 1.00 98.38 215 GLN A CA 1
ATOM 1743 C C . GLN A 1 215 ? 5.215 -8.044 9.745 1.00 98.38 215 GLN A C 1
ATOM 1745 O O . GLN A 1 215 ? 4.506 -8.614 10.579 1.00 98.38 215 GLN A O 1
ATOM 1750 N N . PHE A 1 216 ? 5.263 -6.715 9.610 1.00 98.62 216 PHE A N 1
ATOM 1751 C CA . PHE A 1 216 ? 4.453 -5.805 10.420 1.00 98.62 216 PHE A CA 1
ATOM 1752 C C . PHE A 1 216 ? 2.959 -6.156 10.328 1.00 98.62 216 PHE A C 1
ATOM 1754 O O . PHE A 1 216 ? 2.300 -6.404 11.343 1.00 98.62 216 PHE A O 1
ATOM 1761 N N . LEU A 1 217 ? 2.427 -6.286 9.107 1.00 98.50 217 LEU A N 1
ATOM 1762 C CA . LEU A 1 217 ? 1.018 -6.628 8.898 1.00 98.50 217 LEU A CA 1
ATOM 1763 C C . LEU A 1 217 ? 0.651 -7.998 9.464 1.00 98.50 217 LEU A C 1
ATOM 1765 O O . LEU A 1 217 ? -0.424 -8.169 10.053 1.00 98.50 217 LEU A O 1
ATOM 1769 N N . LYS A 1 218 ? 1.545 -8.980 9.324 1.00 98.12 218 LYS A N 1
ATOM 1770 C CA . LYS A 1 218 ? 1.305 -10.320 9.847 1.00 98.12 218 LYS A CA 1
ATOM 1771 C C . LYS A 1 218 ? 1.266 -10.337 11.372 1.00 98.12 218 LYS A C 1
ATOM 1773 O O . LYS A 1 218 ? 0.431 -11.043 11.935 1.00 98.12 218 LYS A O 1
ATOM 1778 N N . GLN A 1 219 ? 2.144 -9.583 12.029 1.00 98.19 219 GLN A N 1
ATOM 1779 C CA . GLN A 1 219 ? 2.251 -9.542 13.487 1.00 98.19 219 GLN A CA 1
ATOM 1780 C C . GLN A 1 219 ? 1.106 -8.750 14.130 1.00 98.19 219 GLN A C 1
ATOM 1782 O O . GLN A 1 219 ? 0.499 -9.230 15.086 1.00 98.19 219 GLN A O 1
ATOM 1787 N N . GLU A 1 220 ? 0.768 -7.577 13.588 1.00 98.12 220 GLU A N 1
ATOM 1788 C CA . GLU A 1 220 ? -0.212 -6.673 14.208 1.00 98.12 220 GLU A CA 1
ATOM 1789 C C . GLU A 1 220 ? -1.664 -6.954 13.802 1.00 98.12 220 GLU A C 1
ATOM 1791 O O . GLU A 1 220 ? -2.589 -6.731 14.596 1.00 98.12 220 GLU A O 1
ATOM 1796 N N . PHE A 1 221 ? -1.871 -7.459 12.581 1.00 98.19 221 PHE A N 1
ATOM 1797 C CA . PHE A 1 221 ? -3.200 -7.642 11.990 1.00 98.19 221 PHE A CA 1
ATOM 1798 C C . PHE A 1 221 ? -3.487 -9.082 11.554 1.00 98.19 221 PHE A C 1
ATOM 1800 O O . PHE A 1 221 ? -4.641 -9.417 11.291 1.00 98.19 221 PHE A O 1
ATOM 1807 N N . GLY A 1 222 ? -2.477 -9.954 11.477 1.00 97.69 222 GLY A N 1
ATOM 1808 C CA . GLY A 1 222 ? -2.648 -11.345 11.048 1.00 97.69 222 GLY A CA 1
ATOM 1809 C C . GLY A 1 222 ? -2.912 -11.522 9.549 1.00 97.69 222 GLY A C 1
ATOM 1810 O O . GLY A 1 222 ? -3.138 -12.656 9.112 1.00 97.69 222 GLY A O 1
ATOM 1811 N N . ILE A 1 223 ? -2.860 -10.441 8.765 1.00 97.25 223 ILE A N 1
ATOM 1812 C CA . ILE A 1 223 ? -3.224 -10.416 7.343 1.00 97.25 223 ILE A CA 1
ATOM 1813 C C . ILE A 1 223 ? -2.014 -10.613 6.425 1.00 97.25 223 ILE A C 1
ATOM 1815 O O . ILE A 1 223 ? -0.863 -10.500 6.845 1.00 97.25 223 ILE A O 1
ATOM 1819 N N . SER A 1 224 ? -2.304 -10.883 5.154 1.00 95.94 224 SER A N 1
ATOM 1820 C CA . SER A 1 224 ? -1.342 -10.878 4.054 1.00 95.94 224 SER A CA 1
ATOM 1821 C C . SER A 1 224 ? -1.964 -10.096 2.886 1.00 95.94 224 SER A C 1
ATOM 1823 O O . SER A 1 224 ? -3.055 -10.476 2.450 1.00 95.94 224 SER A O 1
ATOM 1825 N N . PRO A 1 225 ? -1.343 -8.999 2.414 1.00 95.38 225 PRO A N 1
ATOM 1826 C CA . PRO A 1 225 ? -1.851 -8.216 1.287 1.00 95.38 225 PRO A CA 1
ATOM 1827 C C . PRO A 1 225 ? -1.986 -9.061 0.021 1.00 95.38 225 PRO A C 1
ATOM 1829 O O . PRO A 1 225 ? -1.130 -9.899 -0.265 1.00 95.38 225 PRO A O 1
ATOM 1832 N N . THR A 1 226 ? -3.027 -8.805 -0.773 1.00 94.94 226 THR A N 1
ATOM 1833 C CA . THR A 1 226 ? -3.266 -9.517 -2.048 1.00 94.94 226 THR A CA 1
ATOM 1834 C C . THR A 1 226 ? -3.179 -8.619 -3.280 1.00 94.94 226 THR A C 1
ATOM 1836 O O . THR A 1 226 ? -3.029 -9.125 -4.393 1.00 94.94 226 THR A O 1
ATOM 1839 N N . VAL A 1 227 ? -3.212 -7.301 -3.072 1.00 96.88 227 VAL A N 1
ATOM 1840 C CA . VAL A 1 227 ? -3.173 -6.273 -4.110 1.00 96.88 227 VAL A CA 1
ATOM 1841 C C . VAL A 1 227 ? -1.968 -5.377 -3.885 1.00 96.88 227 VAL A C 1
ATOM 1843 O O . VAL A 1 227 ? -1.777 -4.894 -2.773 1.00 96.88 227 VAL A O 1
ATOM 1846 N N . VAL A 1 228 ? -1.183 -5.138 -4.929 1.00 97.38 228 VAL A N 1
ATOM 1847 C CA . VAL A 1 228 ? -0.152 -4.106 -4.997 1.00 97.38 228 VAL A CA 1
ATOM 1848 C C . VAL A 1 228 ? -0.738 -2.868 -5.651 1.00 97.38 228 VAL A C 1
ATOM 1850 O O . VAL A 1 228 ? -1.321 -2.930 -6.732 1.00 97.38 228 VAL A O 1
ATOM 1853 N N . TRP A 1 229 ? -0.557 -1.747 -4.974 1.00 97.44 229 TRP A N 1
ATOM 1854 C CA . TRP A 1 229 ? -0.863 -0.406 -5.432 1.00 97.44 229 TRP A CA 1
ATOM 1855 C C . TRP A 1 229 ? 0.456 0.322 -5.715 1.00 97.44 229 TRP A C 1
ATOM 1857 O O . TRP A 1 229 ? 1.203 0.630 -4.785 1.00 97.44 229 TRP A O 1
ATOM 1867 N N . SER A 1 230 ? 0.755 0.544 -6.997 1.00 96.19 230 SER A N 1
ATOM 1868 C CA . SER A 1 230 ? 1.983 1.183 -7.482 1.00 96.19 230 SER A CA 1
ATOM 1869 C C . SER A 1 230 ? 1.623 2.319 -8.443 1.00 96.19 230 SER A C 1
ATOM 1871 O O . SER A 1 230 ? 1.595 2.140 -9.656 1.00 96.19 230 SER A O 1
ATOM 1873 N N . ASN A 1 231 ? 1.231 3.478 -7.908 1.00 95.75 231 ASN A N 1
ATOM 1874 C CA . ASN A 1 231 ? 0.664 4.565 -8.718 1.00 95.75 231 ASN A CA 1
ATOM 1875 C C . ASN A 1 231 ? 1.651 5.680 -9.092 1.00 95.75 231 ASN A C 1
ATOM 1877 O O . ASN A 1 231 ? 1.299 6.499 -9.940 1.00 95.75 231 ASN A O 1
ATOM 1881 N N . ASP A 1 232 ? 2.804 5.760 -8.422 1.00 97.31 232 ASP A N 1
ATOM 1882 C CA . ASP A 1 232 ? 3.758 6.870 -8.571 1.00 97.31 232 ASP A CA 1
ATOM 1883 C C . ASP A 1 232 ? 5.212 6.502 -8.941 1.00 97.31 232 ASP A C 1
ATOM 1885 O O . ASP A 1 232 ? 6.025 7.412 -9.102 1.00 97.31 232 ASP A O 1
ATOM 1889 N N . PRO A 1 233 ? 5.607 5.229 -9.167 1.00 96.62 233 PRO A N 1
ATOM 1890 C CA . PRO A 1 233 ? 6.890 4.979 -9.814 1.00 96.62 233 PRO A CA 1
ATOM 1891 C C . PRO A 1 233 ? 6.938 5.507 -11.249 1.00 96.62 233 PRO A C 1
ATOM 1893 O O . PRO A 1 233 ? 5.983 5.410 -12.023 1.00 96.62 233 PRO A O 1
ATOM 1896 N N . PHE A 1 234 ? 8.094 6.043 -11.639 1.00 96.81 234 PHE A N 1
ATOM 1897 C CA . PHE A 1 234 ? 8.303 6.609 -12.973 1.00 96.81 234 PHE A CA 1
ATOM 1898 C C . PHE A 1 234 ? 8.681 5.524 -13.988 1.00 96.81 234 PHE A C 1
ATOM 1900 O O . PHE A 1 234 ? 9.806 5.464 -14.487 1.00 96.81 234 PHE A O 1
ATOM 1907 N N . GLY A 1 235 ? 7.702 4.676 -14.297 1.00 95.38 235 GLY A N 1
ATOM 1908 C CA . GLY A 1 235 ? 7.861 3.455 -15.082 1.00 95.38 235 GLY A CA 1
ATOM 1909 C C . GLY A 1 235 ? 7.763 2.213 -14.200 1.00 95.38 235 GLY A C 1
ATOM 1910 O O . GLY A 1 235 ? 8.002 2.278 -12.999 1.00 95.38 235 GLY A O 1
ATOM 1911 N N . TYR A 1 236 ? 7.408 1.084 -14.814 1.00 96.00 236 TYR A N 1
ATOM 1912 C CA . TYR A 1 236 ? 7.112 -0.163 -14.106 1.00 96.00 236 TYR A CA 1
ATOM 1913 C C . TYR A 1 236 ? 8.029 -1.293 -14.563 1.00 96.00 236 TYR A C 1
ATOM 1915 O O . TYR A 1 236 ? 8.392 -1.383 -15.740 1.00 96.00 236 TYR A O 1
ATOM 1923 N N . SER A 1 237 ? 8.379 -2.180 -13.636 1.00 94.00 237 SER A N 1
ATOM 1924 C CA . SER A 1 237 ? 9.283 -3.301 -13.862 1.00 94.00 237 SER A CA 1
ATOM 1925 C C . SER A 1 237 ? 8.603 -4.628 -13.555 1.00 94.00 237 SER A C 1
ATOM 1927 O O . SER A 1 237 ? 8.099 -4.880 -12.459 1.00 94.00 237 SER A O 1
ATOM 1929 N N . ASN A 1 238 ? 8.690 -5.556 -14.510 1.00 93.56 238 ASN A N 1
ATOM 1930 C CA . ASN A 1 238 ? 8.228 -6.932 -14.325 1.00 93.56 238 ASN A CA 1
ATOM 1931 C C . ASN A 1 238 ? 8.952 -7.655 -13.172 1.00 93.56 238 ASN A C 1
ATOM 1933 O O . ASN A 1 238 ? 8.421 -8.618 -12.620 1.00 93.56 238 ASN A O 1
ATOM 1937 N N . SER A 1 239 ? 10.144 -7.191 -12.782 1.00 94.06 239 SER A N 1
ATOM 1938 C CA . SER A 1 239 ? 10.895 -7.753 -11.657 1.00 94.06 239 SER A CA 1
ATOM 1939 C C . SER A 1 239 ? 10.191 -7.479 -10.328 1.00 94.06 239 SER A C 1
ATOM 1941 O O . SER A 1 239 ? 10.124 -8.366 -9.482 1.00 94.06 239 SER A O 1
ATOM 1943 N N . ILE A 1 240 ? 9.604 -6.291 -10.160 1.00 95.75 240 ILE A N 1
ATOM 1944 C CA . ILE A 1 240 ? 8.848 -5.931 -8.954 1.00 95.75 240 ILE A CA 1
ATOM 1945 C C . ILE A 1 240 ? 7.566 -6.760 -8.885 1.00 95.75 240 ILE A C 1
ATOM 1947 O O . ILE A 1 240 ? 7.291 -7.386 -7.859 1.00 95.75 240 ILE A O 1
ATOM 1951 N N . GLN A 1 241 ? 6.854 -6.875 -10.010 1.00 94.81 241 GLN A N 1
ATOM 1952 C CA . GLN A 1 241 ? 5.680 -7.740 -10.121 1.00 94.81 241 GLN A CA 1
ATOM 1953 C C . GLN A 1 241 ? 5.988 -9.198 -9.759 1.00 94.81 241 GLN A C 1
ATOM 1955 O O . GLN A 1 241 ? 5.244 -9.830 -9.002 1.00 94.81 241 GLN A O 1
ATOM 1960 N N . TYR A 1 242 ? 7.106 -9.731 -10.258 1.00 95.56 242 TYR A N 1
ATOM 1961 C CA . TYR A 1 242 ? 7.555 -11.078 -9.927 1.00 95.56 242 TYR A CA 1
ATOM 1962 C C . TYR A 1 242 ? 7.798 -11.242 -8.421 1.00 95.56 2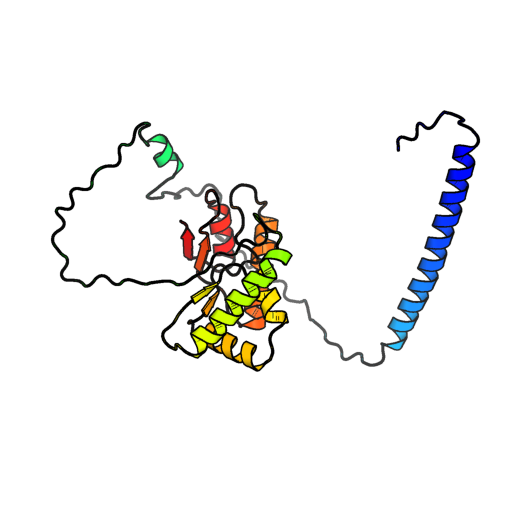42 TYR A C 1
ATOM 1964 O O . TYR A 1 242 ? 7.276 -12.185 -7.826 1.00 95.56 242 TYR A O 1
ATOM 1972 N N . LEU A 1 243 ? 8.532 -10.321 -7.788 1.00 97.06 243 LEU A N 1
ATOM 1973 C CA . LEU A 1 243 ? 8.872 -10.407 -6.363 1.00 97.06 243 LEU A CA 1
ATOM 1974 C C . LEU A 1 243 ? 7.633 -10.406 -5.460 1.00 97.06 243 LEU A C 1
ATOM 1976 O O . LEU A 1 243 ? 7.511 -11.269 -4.593 1.00 97.06 243 LEU A O 1
ATOM 1980 N N . PHE A 1 244 ? 6.683 -9.500 -5.686 1.00 97.00 244 PHE A N 1
ATOM 1981 C CA . PHE A 1 244 ? 5.435 -9.477 -4.917 1.00 97.00 244 PHE A CA 1
ATOM 1982 C C . PHE A 1 244 ? 4.553 -10.702 -5.186 1.00 97.00 244 PHE A C 1
ATOM 1984 O O . PHE A 1 244 ? 3.928 -11.218 -4.261 1.00 97.00 244 PHE A O 1
ATOM 1991 N N . THR A 1 245 ? 4.555 -11.235 -6.414 1.00 96.25 245 THR A N 1
ATOM 1992 C CA . THR A 1 245 ? 3.869 -12.502 -6.714 1.00 96.25 245 THR A CA 1
ATOM 1993 C C . THR A 1 245 ? 4.466 -13.650 -5.897 1.00 96.25 245 THR A C 1
ATOM 1995 O O . THR A 1 245 ? 3.720 -14.423 -5.298 1.00 96.25 245 THR A O 1
ATOM 1998 N N . GLN A 1 246 ? 5.801 -13.734 -5.803 1.00 95.81 246 GLN A N 1
ATOM 1999 C CA . GLN A 1 246 ? 6.479 -14.716 -4.944 1.00 95.81 246 GLN A CA 1
ATOM 2000 C C . GLN A 1 246 ? 6.201 -14.483 -3.449 1.00 95.81 246 GLN A C 1
ATOM 2002 O O . GLN A 1 246 ? 6.168 -15.440 -2.678 1.00 95.81 246 GLN A O 1
ATOM 2007 N N . ALA A 1 247 ? 5.950 -13.236 -3.043 1.00 96.06 247 ALA A N 1
ATOM 2008 C CA . ALA A 1 247 ? 5.547 -12.877 -1.683 1.00 96.06 247 ALA A CA 1
ATOM 2009 C C . ALA A 1 247 ? 4.050 -13.116 -1.385 1.00 96.06 247 ALA A C 1
ATOM 2011 O O . ALA A 1 247 ? 3.606 -12.883 -0.263 1.00 96.06 247 ALA A O 1
ATOM 2012 N N . GLY A 1 248 ? 3.263 -13.605 -2.353 1.00 95.62 248 GLY A N 1
ATOM 2013 C CA . GLY A 1 248 ? 1.841 -13.915 -2.163 1.00 95.62 248 GLY A CA 1
ATOM 2014 C C . GLY A 1 248 ? 0.876 -12.756 -2.438 1.00 95.62 248 GLY A C 1
ATOM 2015 O O . GLY A 1 248 ? -0.296 -12.853 -2.076 1.00 95.62 248 GLY A O 1
ATOM 2016 N N . THR A 1 249 ? 1.331 -11.696 -3.111 1.00 96.31 249 THR A N 1
ATOM 2017 C CA . THR A 1 249 ? 0.530 -10.522 -3.501 1.00 96.31 249 THR A CA 1
ATOM 2018 C C . THR A 1 249 ? 0.463 -10.415 -5.036 1.00 96.31 249 THR A C 1
ATOM 2020 O O . THR A 1 249 ? 1.249 -9.688 -5.642 1.00 96.31 249 THR A O 1
ATOM 2023 N N . PRO A 1 250 ? -0.420 -11.184 -5.706 1.00 93.25 250 PRO A N 1
ATOM 2024 C CA . PRO A 1 250 ? -0.362 -11.370 -7.159 1.00 93.25 250 PRO A CA 1
ATOM 2025 C C . PRO A 1 250 ? -1.087 -10.296 -7.983 1.00 93.25 250 PRO A C 1
ATOM 2027 O O . PRO A 1 250 ? -0.807 -10.167 -9.175 1.00 93.25 250 PRO A O 1
ATOM 2030 N N . LEU A 1 251 ? -2.046 -9.558 -7.409 1.00 95.75 251 LEU A N 1
ATOM 2031 C CA . LEU A 1 251 ? -2.776 -8.530 -8.157 1.00 95.75 251 LEU A CA 1
ATOM 2032 C C . LEU A 1 251 ? -1.975 -7.230 -8.150 1.00 95.75 251 LEU A C 1
ATOM 2034 O O . LEU A 1 251 ? -1.630 -6.746 -7.083 1.00 95.75 251 LEU A O 1
ATOM 2038 N N . PHE A 1 252 ? -1.717 -6.652 -9.321 1.00 95.31 252 PHE A N 1
ATOM 2039 C CA . PHE A 1 252 ? -0.968 -5.404 -9.472 1.00 95.31 252 PHE A CA 1
ATOM 2040 C C . PHE A 1 252 ? -1.823 -4.324 -10.119 1.00 95.31 252 PHE A C 1
ATOM 2042 O O . PHE A 1 252 ? -2.458 -4.566 -11.146 1.00 95.31 252 PHE A O 1
ATOM 2049 N N . LEU A 1 253 ? -1.807 -3.133 -9.527 1.00 94.94 253 LEU A N 1
ATOM 2050 C CA . LEU A 1 253 ? -2.447 -1.934 -10.043 1.00 94.94 253 LEU A CA 1
ATOM 2051 C C . LEU A 1 253 ? -1.386 -0.854 -10.245 1.00 94.94 253 LEU A C 1
ATOM 2053 O O . LEU A 1 253 ? -0.705 -0.461 -9.297 1.00 94.94 253 LEU A O 1
ATOM 2057 N N . THR A 1 254 ? -1.280 -0.393 -11.487 1.00 93.81 254 THR A N 1
ATOM 2058 C CA . THR A 1 254 ? -0.396 0.687 -11.934 1.00 93.81 254 THR A CA 1
ATOM 2059 C C . THR A 1 254 ? -1.228 1.838 -12.510 1.00 93.81 254 THR A C 1
ATOM 2061 O O . THR A 1 254 ? -2.375 1.618 -12.910 1.00 93.81 254 THR A O 1
ATOM 2064 N N . ASN A 1 255 ? -0.675 3.052 -12.553 1.00 90.69 255 ASN A N 1
ATOM 2065 C CA . ASN A 1 255 ? -1.278 4.238 -13.190 1.00 90.69 255 ASN A CA 1
ATOM 2066 C C . ASN A 1 255 ? -0.905 4.353 -14.675 1.00 90.69 255 ASN A C 1
ATOM 2068 O O . ASN A 1 255 ? 0.277 4.071 -14.992 1.00 90.69 255 ASN A O 1
#

Foldseek 3Di:
DDDDDDDDPPPVVVVVVVVVVVVVVVCVVVVVVVVVVVVVVVVVVPPDPPDPPPPPPDPVPPPCDPVVDDDPPDPPPDDPDDVVVVVVPDDPDDDPDPPPPPDDDDPDDDDDDDEAEDDQDCDDPDHNVVCLVVLLVVVVVVLVVCVVPVPAAYEDEAVLSVVVSVVPDDPVSLVSVLVCDVVRRYAYALQFNGLDAAPPDDLVVLLVRSCVRQVVCCVSNVDGAQEHDREDHPDHDVSSLVSVVVSNRNHYDYD

Nearest PDB structures (foldseek):
  6rry-assembly1_A  TM=9.865E-01  e=1.052E-13  Drosophila melanogaster
  6rrw-assembly1_A  TM=9.884E-01  e=1.737E-13  Drosophila melanogaster
  6rpc-assembly1_A  TM=9.855E-01  e=2.530E-13  Drosophila melanogaster
  9ftq-assembly1_A  TM=9.234E-01  e=6.372E-14  Drosophila melanogaster
  3bui-assembly1_A  TM=9.868E-01  e=5.367E-13  unclassified

Solvent-accessible surface area (backbone atoms only — not comparable to full-atom values): 15883 Å² total; per-residue (Å²): 137,90,80,87,83,80,92,61,88,69,63,57,56,57,54,50,53,53,51,51,50,54,50,51,52,50,52,52,54,51,49,51,53,52,51,52,48,51,53,54,52,55,64,68,63,69,79,71,83,74,80,77,75,78,76,89,72,72,80,79,76,73,78,76,51,97,76,72,70,78,69,82,78,61,95,79,73,85,59,98,75,49,70,70,59,50,65,69,70,54,65,96,76,77,69,86,75,78,77,78,82,83,70,76,83,70,89,68,80,84,85,83,83,85,82,49,65,71,90,73,73,83,46,73,98,50,51,42,73,70,42,44,62,61,49,43,52,50,51,56,49,48,52,59,48,43,74,76,32,85,87,53,59,40,43,46,46,44,35,58,58,50,52,63,44,54,74,72,54,54,71,69,58,50,54,52,50,50,49,34,38,76,70,62,30,40,37,58,27,46,26,16,28,55,82,65,65,48,81,83,64,54,68,68,60,54,48,51,34,37,49,55,20,43,49,51,39,35,74,79,67,68,50,76,38,51,40,30,64,50,70,76,48,94,54,85,37,72,67,59,57,48,52,37,38,76,72,59,25,69,43,77,45,72,112

Sequence (255 aa):
MFLRYGRRRGQLILVLVLTLFTTAFFVYTIGIQVLSQVIKESTRSSGLEKVVKIKVQQEVAFSLTKGACEAFPHNNTAAEFDMFNVYHDLPQNMKPEKSGNNRRPSTEKLKVFVLPFTHVDPGWLKTFDSYSEDTDSILDNMHRFMVSNPNMTFMWAELVFFEKWWAKQNSSVRDDVRRLVSSGRLEMVSGSWVMTDEANVYYPVTVDNIVEGHQFLKQEFGISPTVVWSNDPFGYSNSIQYLFTQAGTPLFLTN

Organism: Ancylostoma caninum (NCBI:txid29170)

pLDDT: mean 80.8, std 22.27, range [26.48, 98.75]